Protein AF-A0AAD2FR80-F1 (afdb_monomer)

Solvent-accessible surface area (backbone atoms only — not comparable to full-atom values): 13558 Å² total; per-residue (Å²): 114,71,66,56,56,34,40,52,31,46,50,51,18,46,52,25,52,75,70,69,38,27,68,61,12,36,54,34,24,54,48,25,50,54,54,47,57,64,55,70,76,44,96,70,82,87,61,77,86,68,47,53,36,54,44,56,51,75,72,60,61,89,82,50,80,74,72,80,70,79,93,60,100,67,76,77,52,62,88,83,71,64,62,55,67,79,89,79,54,98,71,77,48,63,77,46,48,54,36,40,45,34,39,39,31,16,49,24,30,39,51,41,25,50,53,61,56,68,68,56,73,88,76,69,63,81,82,64,68,84,82,59,56,68,71,50,52,52,58,50,50,58,46,52,52,50,32,51,52,28,39,53,50,16,43,52,29,28,54,49,27,55,72,62,51,62,59,87,76,21,50,61,52,45,51,51,39,50,50,51,39,23,54,45,32,39,74,76,72,35,51,69,63,15,49,54,43,47,52,51,50,50,54,50,50,52,51,42,56,74,72,63,45,59,76,68,46,64,79,49,59,61,50,67,64,72,50,81,73,70,77,62,97,70,88,129

Secondary structure (DSSP, 8-state):
-HHHHHHHHHHHHHHHHHHT-HHHHHHHHHHHHHHHHHHHTS---------HHHHHHTT--SSS-PPPP---S-------PPPPPPTT-SS--HHHHHHHHHHHHHHHHHHHHHHHHHT--SSSTTTSTTT-HHHHHHHHHHHHHHHHHHHHHHHHHHHHHHHTS-TTT-HHHHHHHHHHHHHHHHHTT-HHHHHHHHHHHHHHHHHHHHTT-HHHHHTTGGGGGGSPP---S---

Sequence (236 aa):
MAVNAVVEQNNQTLAFIQQGDFVNAIESSSHALRCCRLLIGGEAEMLLNECLDHCMLLRSPVNANPPPMPSGDDPVFIYRQGITIPLRTSFVDLTCVTPILIFNAALAHQLLAEQQQALQPQQQRQQQRQQQRQDREQDEEDRDDLIYMLQMKARQLYRLAHSTVDTEVNVLFHFVVVNNTAVIDRRVGNPAVSNASFYYLMARFLILQHQGMNERIRHLEGFWVNLPTSPSAAES

Radius of gyration: 19.9 Å; Cα contacts (8 Å, |Δi|>4): 234; chains: 1; bounding box: 48×58×56 Å

Nearest PDB structures (foldseek):
  5udj-assembly1_A  TM=6.031E-01  e=1.353E+00  Homo sapiens
  5a7d-assembly4_D  TM=4.670E-01  e=7.813E-01  Drosophila melanogaster
  9hmf-assembly1_K  TM=2.312E-01  e=1.781E+00  Campylobacter jejuni
  7vep-assembly1_A  TM=2.062E-01  e=4.657E+00  Mycobacterium tuberculosis H37Rv

Foldseek 3Di:
DLVLVLLVLLVVLQVCLVVLNLVVSLVSLVVSLVSLVVVVVDPDDQDDCPALLVQVCVPDPPPDDPDPDPPDPDLPDQVLHQGHDDSPDPDGGSLNSNLSSLLSNLSSLLSVLVVLVVPPPPPPCPPPPDPPPPVVVVVVVVSVVSSLVSLVSSLVSLVVSLVSDDCVRHVLSNLSSLLSNLVSCVVNPNPVSSQVSLVVSVVVLVVCVVVVVVVSSVSCPSSVSSHPPPPPCPDD

Structure (mmCIF, N/CA/C/O backbone):
data_AF-A0AAD2FR80-F1
#
_entry.id   AF-A0AAD2FR80-F1
#
loop_
_atom_site.group_PDB
_atom_site.id
_atom_site.type_symbol
_atom_site.label_atom_id
_atom_site.label_alt_id
_atom_site.label_comp_id
_atom_site.label_asym_id
_atom_site.label_entity_id
_atom_site.label_seq_id
_atom_site.pdbx_PDB_ins_code
_atom_site.Cartn_x
_atom_site.Cartn_y
_atom_site.Cartn_z
_atom_site.occupancy
_atom_site.B_iso_or_equiv
_atom_site.auth_seq_id
_atom_site.auth_comp_id
_atom_site.auth_asym_id
_atom_site.auth_atom_id
_atom_site.pdbx_PDB_model_num
ATOM 1 N N . MET A 1 1 ? 7.000 -21.567 -14.323 1.00 64.94 1 MET A N 1
ATOM 2 C CA . MET A 1 1 ? 5.801 -22.007 -13.568 1.00 64.94 1 MET A CA 1
ATOM 3 C C . MET A 1 1 ? 5.673 -21.319 -12.215 1.00 64.94 1 MET A C 1
ATOM 5 O O . MET A 1 1 ? 4.613 -20.779 -11.950 1.00 64.94 1 MET A O 1
ATOM 9 N N . ALA A 1 2 ? 6.711 -21.274 -11.375 1.00 83.19 2 ALA A N 1
ATOM 10 C CA . ALA A 1 2 ? 6.549 -20.754 -10.014 1.00 83.19 2 ALA A CA 1
ATOM 11 C C . ALA A 1 2 ? 6.305 -19.229 -9.908 1.00 83.19 2 ALA A C 1
ATOM 13 O O . ALA A 1 2 ? 5.570 -18.800 -9.025 1.00 83.19 2 ALA A O 1
ATOM 14 N N . VAL A 1 3 ? 6.830 -18.416 -10.835 1.00 84.62 3 VAL A N 1
ATOM 15 C CA . VAL A 1 3 ? 6.537 -16.966 -10.882 1.00 84.62 3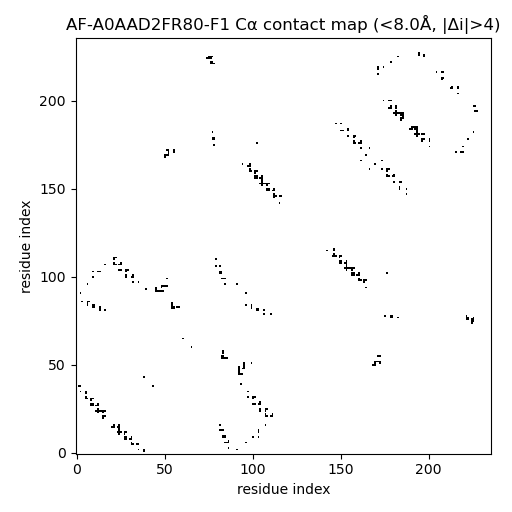 VAL A CA 1
ATOM 16 C C . VAL A 1 3 ? 5.058 -16.697 -11.186 1.00 84.62 3 VAL A C 1
ATOM 18 O O . VAL A 1 3 ? 4.451 -15.848 -10.543 1.00 84.62 3 VAL A O 1
ATOM 21 N N . ASN A 1 4 ? 4.437 -17.475 -12.082 1.00 87.44 4 ASN A N 1
ATOM 22 C CA . ASN A 1 4 ? 3.011 -17.328 -12.401 1.00 87.44 4 ASN A CA 1
ATOM 23 C C . ASN A 1 4 ? 2.131 -17.562 -11.172 1.00 87.44 4 ASN A C 1
ATOM 25 O O . ASN A 1 4 ? 1.201 -16.798 -10.955 1.00 87.44 4 ASN A O 1
ATOM 29 N N . ALA A 1 5 ? 2.472 -18.540 -10.327 1.00 90.31 5 ALA A N 1
ATOM 30 C CA . ALA A 1 5 ? 1.745 -18.781 -9.082 1.00 90.31 5 ALA A CA 1
ATOM 31 C C . ALA A 1 5 ? 1.815 -17.572 -8.127 1.00 90.31 5 ALA A C 1
ATOM 33 O O . ALA A 1 5 ? 0.821 -17.211 -7.504 1.00 90.31 5 ALA A O 1
ATOM 34 N N . VAL A 1 6 ? 2.969 -16.897 -8.045 1.00 91.25 6 VAL A N 1
ATOM 35 C CA . VAL A 1 6 ? 3.122 -15.664 -7.252 1.00 91.25 6 VAL A CA 1
ATOM 36 C C . VAL A 1 6 ? 2.272 -14.525 -7.824 1.00 91.25 6 VAL A C 1
ATOM 38 O O . VAL A 1 6 ? 1.614 -13.807 -7.071 1.00 91.25 6 VA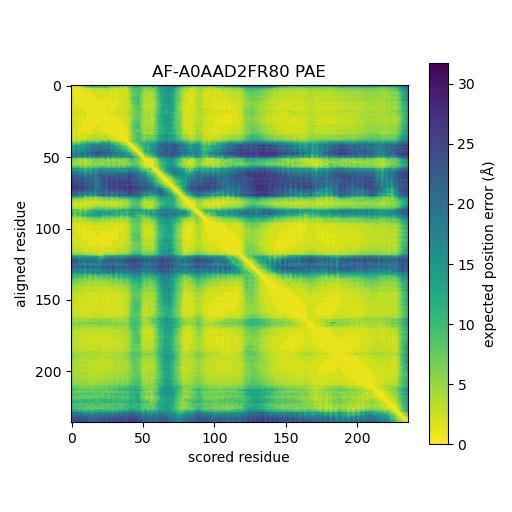L A O 1
ATOM 41 N N . VAL A 1 7 ? 2.248 -14.376 -9.150 1.00 90.94 7 VAL A N 1
ATOM 42 C CA . VAL A 1 7 ? 1.435 -13.365 -9.846 1.00 90.94 7 VAL A CA 1
ATOM 43 C C . VAL A 1 7 ? -0.062 -13.623 -9.665 1.00 90.94 7 VAL A C 1
ATOM 45 O O . VAL A 1 7 ? -0.814 -12.701 -9.349 1.00 90.94 7 VAL A O 1
ATOM 48 N N . GLU A 1 8 ? -0.502 -14.869 -9.815 1.00 92.50 8 GLU A N 1
ATOM 49 C CA . GLU A 1 8 ? -1.885 -15.287 -9.570 1.00 92.50 8 GLU A CA 1
ATOM 50 C C . GLU A 1 8 ? -2.292 -14.994 -8.124 1.00 92.50 8 GLU A C 1
ATOM 52 O O . GLU A 1 8 ? -3.331 -14.375 -7.893 1.00 92.50 8 GLU A O 1
ATOM 57 N N . GLN A 1 9 ? -1.434 -15.321 -7.153 1.00 95.00 9 GLN A N 1
ATOM 58 C CA . GLN A 1 9 ? -1.692 -15.030 -5.744 1.00 95.00 9 GLN A CA 1
ATOM 59 C C . GLN A 1 9 ? -1.743 -13.519 -5.448 1.00 95.00 9 GLN A C 1
ATOM 61 O O . GLN A 1 9 ? -2.557 -13.058 -4.641 1.00 95.00 9 GLN A O 1
ATOM 66 N N . ASN A 1 10 ? -0.910 -12.712 -6.111 1.00 94.56 10 ASN A N 1
ATOM 67 C CA . ASN A 1 10 ? -1.014 -11.256 -6.025 1.00 94.56 10 ASN A CA 1
ATOM 68 C C . ASN A 1 10 ? -2.371 -10.772 -6.545 1.00 94.56 10 ASN A C 1
ATOM 70 O O . ASN A 1 10 ? -3.051 -9.991 -5.889 1.00 94.56 10 ASN A O 1
ATOM 74 N N . ASN A 1 11 ? -2.799 -11.267 -7.701 1.00 92.88 11 ASN A N 1
ATOM 75 C CA . ASN A 1 11 ? -4.068 -10.860 -8.296 1.00 92.88 11 ASN A CA 1
ATOM 76 C C . ASN A 1 11 ? -5.270 -11.324 -7.453 1.00 92.88 11 ASN A C 1
ATOM 78 O O . ASN A 1 11 ? -6.247 -10.584 -7.330 1.00 92.88 11 ASN A O 1
ATOM 82 N N . GLN A 1 12 ? -5.162 -12.470 -6.777 1.00 95.88 12 GLN A N 1
ATOM 83 C CA . GLN A 1 12 ? -6.133 -12.913 -5.775 1.00 95.88 12 GLN A CA 1
ATOM 84 C C . GLN A 1 12 ? -6.193 -11.960 -4.569 1.00 95.88 12 GLN A C 1
ATOM 86 O O . GLN A 1 12 ? -7.277 -11.603 -4.114 1.00 95.88 12 GLN A O 1
ATOM 91 N N . THR A 1 13 ? -5.040 -11.478 -4.091 1.00 96.12 13 THR A N 1
ATOM 92 C CA . THR A 1 13 ? -4.968 -10.445 -3.037 1.00 96.12 13 THR A CA 1
ATOM 93 C C . THR A 1 13 ? -5.751 -9.196 -3.435 1.00 96.12 13 THR A C 1
ATOM 95 O O . THR A 1 13 ? -6.515 -8.657 -2.637 1.00 96.12 13 THR A O 1
ATOM 98 N N . LEU A 1 14 ? -5.594 -8.744 -4.681 1.00 94.44 14 LEU A N 1
ATOM 99 C CA . LEU A 1 14 ? -6.314 -7.576 -5.187 1.00 94.44 14 LEU A CA 1
ATOM 100 C C . LEU A 1 14 ? -7.825 -7.797 -5.236 1.00 94.44 14 LEU A C 1
ATOM 102 O O . LEU A 1 14 ? -8.571 -6.867 -4.935 1.00 94.44 14 LEU A O 1
ATOM 106 N N . ALA A 1 15 ? -8.272 -9.003 -5.590 1.00 93.81 15 ALA A N 1
ATOM 107 C CA . ALA A 1 15 ? -9.690 -9.344 -5.581 1.00 93.81 15 ALA A CA 1
ATOM 108 C C . ALA A 1 15 ? -10.279 -9.231 -4.164 1.00 93.81 15 ALA A C 1
ATOM 110 O O . ALA A 1 15 ? -11.330 -8.617 -3.992 1.00 93.81 15 ALA A O 1
ATOM 111 N N . PHE A 1 16 ? -9.569 -9.723 -3.144 1.00 96.81 16 PHE A N 1
ATOM 112 C CA . PHE A 1 16 ? -9.984 -9.571 -1.746 1.00 96.81 16 PHE A CA 1
ATOM 113 C C . PHE A 1 16 ? -10.017 -8.103 -1.293 1.00 96.81 16 PHE A C 1
ATOM 115 O O . PHE A 1 16 ? -10.997 -7.673 -0.686 1.00 96.81 16 PHE A O 1
ATOM 122 N N . ILE A 1 17 ? -9.010 -7.296 -1.662 1.00 93.94 17 ILE A N 1
ATOM 123 C CA . ILE A 1 17 ? -9.002 -5.845 -1.386 1.00 93.94 17 ILE A CA 1
ATOM 124 C C . ILE A 1 17 ? -10.235 -5.164 -1.995 1.00 93.94 17 ILE A C 1
ATOM 126 O O . ILE A 1 17 ? -10.885 -4.359 -1.334 1.00 93.94 17 ILE A O 1
ATOM 130 N N . GLN A 1 18 ? -10.579 -5.496 -3.241 1.00 91.94 18 GLN A N 1
ATOM 131 C CA . GLN A 1 18 ? -11.738 -4.927 -3.936 1.00 91.94 18 GLN A CA 1
ATOM 132 C C . GLN A 1 18 ? -13.075 -5.319 -3.296 1.00 91.94 18 GLN A C 1
ATOM 134 O O . GLN A 1 18 ? -14.032 -4.553 -3.376 1.00 91.94 18 GLN A O 1
ATOM 139 N N . GLN A 1 19 ? -13.138 -6.487 -2.659 1.00 93.56 19 GLN A N 1
ATOM 140 C CA . GLN A 1 19 ? -14.317 -6.978 -1.941 1.00 93.56 19 GLN A CA 1
ATOM 141 C C . GLN A 1 19 ? -14.423 -6.427 -0.508 1.00 93.56 19 GLN A C 1
ATOM 143 O O . GLN A 1 19 ? -15.432 -6.652 0.152 1.00 93.56 19 GLN A O 1
ATOM 148 N N . GLY A 1 20 ? -13.405 -5.709 -0.018 1.00 93.12 20 GLY A N 1
ATOM 149 C CA . GLY A 1 20 ? -13.336 -5.254 1.375 1.00 93.12 20 GLY A CA 1
ATOM 150 C C . GLY A 1 20 ? -12.972 -6.357 2.376 1.00 93.12 20 GLY A C 1
ATOM 151 O O . GLY A 1 20 ? -13.095 -6.153 3.585 1.00 93.12 20 GLY A O 1
ATOM 152 N N . ASP A 1 21 ? -12.521 -7.516 1.889 1.00 96.12 21 ASP A N 1
ATOM 153 C CA . ASP A 1 21 ? -12.113 -8.665 2.697 1.00 96.12 21 ASP A CA 1
ATOM 154 C C . ASP A 1 21 ? -10.610 -8.597 3.001 1.00 96.12 21 ASP A C 1
ATOM 156 O O . ASP A 1 21 ? -9.765 -9.284 2.418 1.00 96.12 21 ASP A O 1
ATOM 160 N N . PHE A 1 22 ? -10.246 -7.678 3.892 1.00 96.69 22 PHE A N 1
ATOM 161 C CA . PHE A 1 22 ? -8.839 -7.369 4.137 1.00 96.69 22 PHE A CA 1
ATOM 162 C C . PHE A 1 22 ? -8.098 -8.462 4.914 1.00 96.69 22 PHE A C 1
ATOM 164 O O . PHE A 1 22 ? -6.878 -8.561 4.793 1.00 96.69 22 PHE A O 1
ATOM 171 N N . VAL A 1 23 ? -8.805 -9.311 5.665 1.00 97.31 23 VAL A N 1
ATOM 172 C CA . VAL A 1 23 ? -8.195 -10.452 6.366 1.00 97.31 23 VAL A CA 1
ATOM 173 C C . VAL A 1 23 ? -7.680 -11.464 5.344 1.00 97.31 23 VAL A C 1
ATOM 175 O O . VAL A 1 23 ? -6.486 -11.773 5.341 1.00 97.31 23 VAL A O 1
ATOM 178 N N . ASN A 1 24 ? -8.527 -11.878 4.396 1.00 97.75 24 ASN A N 1
ATOM 179 C CA . ASN A 1 24 ? -8.106 -12.787 3.330 1.00 97.75 24 ASN A CA 1
ATOM 180 C C . ASN A 1 24 ? -7.064 -12.149 2.398 1.00 97.75 24 ASN A C 1
ATOM 182 O O . ASN A 1 24 ? -6.156 -12.832 1.918 1.00 97.75 24 ASN A O 1
ATOM 186 N N . ALA A 1 25 ? -7.113 -10.828 2.190 1.00 96.94 25 ALA A N 1
ATOM 187 C CA . ALA A 1 25 ? -6.053 -10.115 1.475 1.00 96.94 25 ALA A CA 1
ATOM 188 C C . ALA A 1 25 ? -4.687 -10.207 2.191 1.00 96.94 25 ALA A C 1
ATOM 190 O O . ALA A 1 25 ? -3.658 -10.432 1.544 1.00 96.94 25 ALA A O 1
ATOM 191 N N . ILE A 1 26 ? -4.644 -10.067 3.521 1.00 97.25 26 ILE A N 1
ATOM 192 C CA . ILE A 1 26 ? -3.406 -10.196 4.309 1.00 97.25 26 ILE A CA 1
ATOM 193 C C . ILE A 1 26 ? -2.856 -11.624 4.231 1.00 97.25 26 ILE A C 1
ATOM 195 O O . ILE A 1 26 ? -1.655 -11.811 4.015 1.00 97.25 26 ILE A O 1
ATOM 199 N N . GLU A 1 27 ? -3.710 -12.638 4.361 1.00 97.31 27 GLU A N 1
ATOM 200 C CA . GLU A 1 27 ? -3.287 -14.040 4.270 1.00 97.31 27 GLU A CA 1
ATOM 201 C C . GLU A 1 27 ? -2.750 -14.381 2.876 1.00 97.31 27 GLU A C 1
ATOM 203 O O . GLU A 1 27 ? -1.654 -14.936 2.738 1.00 97.31 27 GLU A O 1
ATOM 208 N N . SER A 1 28 ? -3.487 -13.972 1.841 1.00 96.88 28 SER A N 1
ATOM 209 C CA . SER A 1 28 ? -3.124 -14.153 0.437 1.00 96.88 28 SER A CA 1
ATOM 210 C C . SER A 1 28 ? -1.782 -13.490 0.101 1.00 96.88 28 SER A C 1
ATOM 212 O O . SER A 1 28 ? -0.891 -14.133 -0.460 1.00 96.88 28 SER A O 1
ATOM 214 N N . SER A 1 29 ? -1.587 -12.229 0.497 1.00 95.00 29 SER A N 1
ATOM 215 C CA . SER A 1 29 ? -0.325 -11.511 0.262 1.00 95.00 29 SER A CA 1
ATOM 216 C C . SER A 1 29 ? 0.845 -12.110 1.044 1.00 95.00 29 SER A C 1
ATOM 218 O O . SER A 1 29 ? 1.945 -12.254 0.508 1.00 95.00 29 SER A O 1
ATOM 220 N N . SER A 1 30 ? 0.609 -12.561 2.278 1.00 93.94 30 SER A N 1
ATOM 221 C CA . SER A 1 30 ? 1.612 -13.272 3.079 1.00 93.94 30 SER A CA 1
ATOM 222 C C . SER A 1 30 ? 2.015 -14.607 2.445 1.00 93.94 30 SER A C 1
ATOM 224 O O . SER A 1 30 ? 3.176 -15.017 2.528 1.00 93.94 30 SER A O 1
ATOM 226 N N . HIS A 1 31 ? 1.080 -15.310 1.799 1.00 93.94 31 HIS A N 1
ATOM 227 C CA . HIS A 1 31 ? 1.391 -16.504 1.016 1.00 93.94 31 HIS A CA 1
ATOM 228 C C . HIS A 1 31 ? 2.256 -16.161 -0.203 1.00 93.94 31 HIS A C 1
ATOM 230 O O . HIS A 1 31 ? 3.324 -16.751 -0.367 1.00 93.94 31 HIS A O 1
ATOM 236 N N . ALA A 1 32 ? 1.868 -15.145 -0.982 1.00 93.06 32 ALA A N 1
ATOM 237 C CA . ALA A 1 32 ? 2.627 -14.693 -2.148 1.00 93.06 32 ALA A CA 1
ATOM 238 C C . ALA A 1 32 ? 4.074 -14.308 -1.791 1.00 93.06 32 ALA A C 1
ATOM 240 O O . ALA A 1 32 ? 5.009 -14.737 -2.466 1.00 93.06 32 ALA A O 1
ATOM 241 N N . LEU A 1 33 ? 4.278 -13.570 -0.693 1.00 91.50 33 LEU A N 1
ATOM 242 C CA . LEU A 1 33 ? 5.609 -13.187 -0.203 1.00 91.50 33 LEU A CA 1
ATOM 243 C C . LEU A 1 33 ? 6.459 -14.399 0.203 1.00 91.50 33 LEU A C 1
ATOM 245 O O . LEU A 1 33 ? 7.650 -14.446 -0.109 1.00 91.50 33 LEU A O 1
ATOM 249 N N . ARG A 1 34 ? 5.863 -15.405 0.861 1.00 90.94 34 ARG A N 1
ATOM 250 C CA . ARG A 1 34 ? 6.565 -16.656 1.197 1.00 90.94 34 ARG A CA 1
ATOM 251 C C . ARG A 1 34 ? 6.996 -17.407 -0.059 1.00 90.94 34 ARG A C 1
ATOM 253 O O . ARG A 1 34 ? 8.146 -17.832 -0.132 1.00 90.94 34 ARG A O 1
ATOM 260 N N . CYS A 1 35 ? 6.113 -17.525 -1.047 1.00 88.69 35 CYS A N 1
ATOM 261 C CA . CYS A 1 35 ? 6.436 -18.137 -2.334 1.00 88.69 35 CYS A CA 1
ATOM 262 C C . CYS A 1 35 ? 7.541 -17.362 -3.062 1.00 88.69 35 CYS A C 1
ATOM 264 O O . CYS A 1 35 ? 8.507 -17.966 -3.515 1.00 88.69 35 CYS A O 1
ATOM 266 N N . CYS A 1 36 ? 7.458 -16.030 -3.100 1.00 87.94 36 CYS A N 1
ATOM 267 C CA . CYS A 1 36 ? 8.473 -15.174 -3.712 1.00 87.94 36 CYS A CA 1
ATOM 268 C C . CYS A 1 36 ? 9.848 -15.345 -3.047 1.00 87.94 36 CYS A C 1
ATOM 270 O O . CYS A 1 36 ? 10.858 -15.479 -3.734 1.00 87.94 36 CYS A O 1
ATOM 272 N N . ARG A 1 37 ? 9.897 -15.434 -1.711 1.00 86.38 37 ARG A N 1
ATOM 273 C CA . ARG A 1 37 ? 11.144 -15.676 -0.968 1.00 86.38 37 ARG A CA 1
ATOM 274 C C . ARG A 1 37 ? 11.813 -16.997 -1.356 1.00 86.38 37 ARG A C 1
ATOM 276 O O . ARG A 1 37 ? 13.036 -17.054 -1.407 1.00 86.38 37 ARG A O 1
ATOM 283 N N . LEU A 1 38 ? 11.033 -18.045 -1.629 1.00 84.88 38 LEU A N 1
ATOM 284 C CA . LEU A 1 38 ? 11.572 -19.332 -2.085 1.00 84.88 38 LEU A CA 1
ATOM 285 C C . LEU A 1 38 ? 12.186 -19.243 -3.491 1.00 84.88 38 LEU A C 1
ATOM 287 O O . LEU A 1 38 ? 13.088 -20.014 -3.797 1.00 84.88 38 LEU A O 1
ATOM 291 N N . LEU A 1 39 ? 11.733 -18.299 -4.322 1.00 82.56 39 LEU A N 1
ATOM 292 C CA . LEU A 1 39 ? 12.247 -18.098 -5.681 1.00 82.56 39 LEU A CA 1
ATOM 293 C C . LEU A 1 39 ? 13.552 -17.308 -5.715 1.00 82.56 39 LEU A C 1
ATOM 295 O O . LEU A 1 39 ? 14.425 -17.626 -6.513 1.00 82.56 39 LEU A O 1
ATOM 299 N N . ILE A 1 40 ? 13.710 -16.329 -4.822 1.00 77.81 40 ILE A N 1
ATOM 300 C CA . ILE A 1 40 ? 14.923 -15.495 -4.727 1.00 77.81 40 ILE A CA 1
ATOM 301 C C . ILE A 1 40 ? 16.139 -16.306 -4.230 1.00 77.81 40 ILE A C 1
ATOM 303 O O . ILE A 1 40 ? 17.279 -15.902 -4.424 1.00 77.81 40 ILE A O 1
ATOM 307 N N . GLY A 1 41 ? 15.917 -17.474 -3.616 1.00 68.12 41 GLY A N 1
ATOM 308 C CA . GLY A 1 41 ? 16.990 -18.393 -3.221 1.00 68.12 41 GLY A CA 1
ATOM 309 C C . GLY A 1 41 ? 17.652 -19.155 -4.380 1.00 68.12 41 GLY A C 1
ATOM 310 O O . GLY A 1 41 ? 18.643 -19.840 -4.142 1.00 68.12 41 GLY A O 1
ATOM 311 N N . GLY A 1 42 ? 17.114 -19.071 -5.602 1.00 59.16 42 GLY A N 1
ATOM 312 C CA . GLY A 1 42 ? 17.766 -19.556 -6.823 1.00 59.16 42 GLY A CA 1
ATOM 313 C C . GLY A 1 42 ? 18.473 -18.411 -7.548 1.00 59.16 42 GLY A C 1
ATOM 314 O O . GLY A 1 42 ? 18.048 -17.267 -7.420 1.00 59.16 42 GLY A O 1
ATOM 315 N N . GLU A 1 43 ? 19.544 -18.699 -8.293 1.00 49.69 43 GLU A N 1
ATOM 316 C CA . GLU A 1 43 ? 20.251 -17.714 -9.126 1.00 49.69 43 GLU A CA 1
ATOM 317 C C . GLU A 1 43 ? 19.279 -17.069 -10.131 1.00 49.69 43 GLU A C 1
ATOM 319 O O . GLU A 1 43 ? 19.012 -17.603 -11.205 1.00 49.69 43 GLU A O 1
ATOM 324 N N . ALA A 1 44 ? 18.682 -15.943 -9.746 1.00 50.78 44 ALA A N 1
ATOM 325 C CA . ALA A 1 44 ? 17.798 -15.172 -10.597 1.00 50.78 44 ALA A CA 1
ATOM 326 C C . ALA A 1 44 ? 18.649 -14.169 -11.380 1.00 50.78 44 ALA A C 1
ATOM 328 O O . ALA A 1 44 ? 19.195 -13.225 -10.806 1.00 50.78 44 ALA A O 1
ATOM 329 N N . GLU A 1 45 ? 18.763 -14.375 -12.692 1.00 46.31 45 GLU A N 1
ATOM 330 C CA . GLU A 1 45 ? 19.261 -13.348 -13.604 1.00 46.31 45 GLU A CA 1
ATOM 331 C C . GLU A 1 45 ? 18.354 -12.115 -13.503 1.00 46.31 45 GLU A C 1
ATOM 333 O O . GLU A 1 45 ? 17.158 -12.168 -13.796 1.00 46.31 45 GLU A O 1
ATOM 338 N N . MET A 1 46 ? 18.935 -10.998 -13.064 1.00 47.72 46 MET A N 1
ATOM 339 C CA . MET A 1 46 ? 18.293 -9.690 -13.092 1.00 47.72 46 MET A CA 1
ATOM 340 C C . MET A 1 46 ? 18.169 -9.234 -14.549 1.00 47.72 46 MET A C 1
ATOM 342 O O . MET A 1 46 ? 19.129 -8.724 -15.129 1.00 47.72 46 MET A O 1
ATOM 346 N N . LEU A 1 47 ? 17.001 -9.424 -15.155 1.00 43.78 47 LEU A N 1
ATOM 347 C CA . LEU A 1 47 ? 16.705 -8.908 -16.488 1.00 43.78 47 LEU A CA 1
ATOM 348 C C . LEU A 1 47 ? 15.945 -7.588 -16.376 1.00 43.78 47 LEU A C 1
ATOM 350 O O . LEU A 1 47 ? 14.910 -7.537 -15.731 1.00 43.78 47 LEU A O 1
ATOM 354 N N . LEU A 1 48 ? 16.530 -6.563 -17.011 1.00 44.47 48 LEU A N 1
ATOM 355 C CA . LEU A 1 48 ? 16.071 -5.184 -17.225 1.00 44.47 48 LEU A CA 1
ATOM 356 C C . LEU A 1 48 ? 14.765 -4.766 -16.524 1.00 44.47 48 LEU A C 1
ATOM 358 O O . LEU A 1 48 ? 13.691 -5.200 -16.923 1.00 44.47 48 LEU A O 1
ATOM 362 N N . ASN A 1 49 ? 14.910 -3.773 -15.634 1.00 49.00 49 ASN A N 1
ATOM 363 C CA . ASN A 1 49 ? 13.889 -2.898 -15.046 1.00 49.00 49 ASN A CA 1
ATOM 364 C C . ASN A 1 49 ? 12.715 -2.576 -16.001 1.00 49.00 49 ASN A C 1
ATOM 366 O O . ASN A 1 49 ? 12.656 -1.487 -16.587 1.00 49.00 49 ASN A O 1
ATOM 370 N N . GLU A 1 50 ? 11.733 -3.466 -16.124 1.00 54.00 50 GLU A N 1
ATOM 371 C CA . GLU A 1 50 ? 10.401 -3.063 -16.558 1.00 54.00 50 GLU A CA 1
ATOM 372 C C . GLU A 1 50 ? 9.840 -2.179 -15.442 1.00 54.00 50 GLU A C 1
ATOM 374 O O . GLU A 1 50 ? 9.482 -2.654 -14.375 1.00 54.00 50 GLU A O 1
ATOM 379 N N . CYS A 1 51 ? 9.854 -0.862 -15.658 1.00 67.06 51 CYS A N 1
ATOM 380 C CA . CYS A 1 51 ? 9.572 0.136 -14.627 1.00 67.06 51 CYS A CA 1
ATOM 381 C C . CYS A 1 51 ? 8.284 -0.201 -13.855 1.00 67.06 51 CYS A C 1
ATOM 383 O O . CYS A 1 51 ? 7.219 -0.324 -14.457 1.00 67.06 51 CYS A O 1
ATOM 385 N N . LEU A 1 52 ? 8.362 -0.313 -12.525 1.00 79.38 52 LEU A N 1
ATOM 386 C CA . LEU A 1 52 ? 7.222 -0.555 -11.629 1.00 79.38 52 LEU A CA 1
ATOM 387 C C . LEU A 1 52 ? 6.064 0.407 -11.876 1.00 79.38 52 LEU A C 1
ATOM 389 O O . LEU A 1 52 ? 4.896 0.026 -11.768 1.00 79.38 52 LEU A O 1
ATOM 393 N N . ASP A 1 53 ? 6.397 1.637 -12.263 1.00 78.31 53 ASP A N 1
ATOM 394 C CA . ASP A 1 53 ? 5.430 2.645 -12.668 1.00 78.31 53 ASP A CA 1
ATOM 395 C C . ASP A 1 53 ? 4.533 2.110 -13.800 1.00 78.31 53 ASP A C 1
ATOM 397 O O . ASP A 1 53 ? 3.328 2.321 -13.767 1.00 78.31 53 ASP A O 1
ATOM 401 N N . HIS A 1 54 ? 5.055 1.326 -14.750 1.00 81.94 54 HIS A N 1
ATOM 402 C CA . HIS A 1 54 ? 4.254 0.689 -15.799 1.00 81.94 54 HIS A CA 1
ATOM 403 C C . HIS A 1 54 ? 3.172 -0.231 -15.221 1.00 81.94 54 HIS A C 1
ATOM 405 O O . HIS A 1 54 ? 2.010 -0.116 -15.607 1.00 81.94 54 HIS A O 1
ATOM 411 N N . CYS A 1 55 ? 3.507 -1.078 -14.241 1.00 78.31 55 CYS A N 1
ATOM 412 C CA . CYS A 1 55 ? 2.526 -1.944 -13.576 1.00 78.31 55 CYS A CA 1
ATOM 413 C C . CYS A 1 55 ? 1.419 -1.139 -12.877 1.00 78.31 55 CYS A C 1
ATOM 415 O O . CYS A 1 55 ? 0.260 -1.557 -12.856 1.00 78.31 55 CYS A O 1
ATOM 417 N N . MET A 1 56 ? 1.751 0.037 -12.339 1.00 79.75 56 MET A N 1
ATOM 418 C CA . MET A 1 56 ? 0.768 0.953 -11.750 1.00 79.75 56 MET A CA 1
ATOM 419 C C . MET A 1 56 ? -0.126 1.600 -12.814 1.00 79.75 56 MET A C 1
ATOM 421 O O . MET A 1 56 ? -1.329 1.761 -12.604 1.00 79.75 56 MET A O 1
ATOM 425 N N . LEU A 1 57 ? 0.444 1.929 -13.973 1.00 79.00 57 LEU A N 1
ATOM 426 C CA . LEU A 1 57 ? -0.247 2.592 -15.079 1.00 79.00 57 LEU A CA 1
ATOM 427 C C . LEU A 1 57 ? -1.209 1.665 -15.841 1.00 79.00 57 LEU A C 1
ATOM 429 O O . LEU A 1 57 ? -2.201 2.151 -16.383 1.00 79.00 57 LEU A O 1
ATOM 433 N N . LEU A 1 58 ? -0.990 0.342 -15.827 1.00 72.25 58 LEU A N 1
ATOM 434 C CA . LEU A 1 58 ? -1.836 -0.652 -16.517 1.00 72.25 58 LEU A CA 1
ATOM 435 C C . LEU A 1 58 ? -3.317 -0.637 -16.095 1.00 72.25 58 LEU A C 1
ATOM 437 O O . LEU A 1 58 ? -4.164 -1.162 -16.818 1.00 72.25 58 LEU A O 1
ATOM 441 N N . ARG A 1 59 ? -3.648 -0.055 -14.935 1.00 61.47 59 ARG A N 1
ATOM 442 C CA . ARG A 1 59 ? -5.027 0.068 -14.438 1.00 61.47 59 ARG A CA 1
ATOM 443 C C . ARG A 1 59 ? -5.676 1.421 -14.671 1.00 61.47 59 ARG A C 1
ATOM 445 O O . ARG A 1 59 ? -6.852 1.548 -14.345 1.00 61.47 59 ARG A O 1
ATOM 452 N N . SER A 1 60 ? -4.979 2.408 -15.228 1.00 49.19 60 SER A N 1
ATOM 453 C CA . SER A 1 60 ? -5.628 3.674 -15.553 1.00 49.19 60 SER A CA 1
ATOM 454 C C . SER A 1 60 ? -6.427 3.515 -16.845 1.00 49.19 60 SER A C 1
ATOM 456 O O . SER A 1 60 ? -5.833 3.348 -17.914 1.00 49.19 60 SER A O 1
ATOM 458 N N . PRO A 1 61 ? -7.769 3.554 -16.801 1.00 49.16 61 PRO A N 1
ATOM 459 C CA . PRO A 1 61 ? -8.543 3.597 -18.018 1.00 49.16 61 PRO A CA 1
ATOM 460 C C . PRO A 1 61 ? -8.437 5.022 -18.557 1.00 49.16 61 PRO A C 1
ATOM 462 O O . PRO A 1 61 ? -9.308 5.848 -18.320 1.00 49.16 61 PRO A O 1
ATOM 465 N N . VAL A 1 62 ? -7.368 5.329 -19.292 1.00 49.41 62 VAL A N 1
ATOM 466 C CA . VAL A 1 62 ? -7.188 6.657 -19.908 1.00 49.41 62 VAL A CA 1
ATOM 467 C C . VAL A 1 62 ? -8.331 6.976 -20.896 1.00 49.41 62 VAL A C 1
ATOM 469 O O . VAL A 1 62 ? -8.539 8.136 -21.226 1.00 49.41 62 VAL A O 1
ATOM 472 N N . ASN A 1 63 ? -9.130 5.973 -21.303 1.00 41.41 63 ASN A N 1
ATOM 473 C CA . ASN A 1 63 ? -10.233 6.108 -22.263 1.00 41.41 63 ASN A CA 1
ATOM 474 C C . ASN A 1 63 ? -11.574 5.454 -21.863 1.00 41.41 63 ASN A C 1
ATOM 476 O O . ASN A 1 63 ? -12.501 5.474 -22.672 1.00 41.41 63 ASN A O 1
ATOM 480 N N . ALA A 1 64 ? -11.725 4.865 -20.670 1.00 43.75 64 ALA A N 1
ATOM 481 C CA . ALA A 1 64 ? -13.058 4.447 -20.221 1.00 43.75 64 ALA A CA 1
ATOM 482 C C . ALA A 1 64 ? -13.626 5.586 -19.383 1.00 43.75 64 ALA A C 1
ATOM 484 O O . ALA A 1 64 ? -12.954 6.022 -18.452 1.00 43.75 64 ALA A O 1
ATOM 485 N N . ASN A 1 65 ? -14.823 6.071 -19.736 1.00 45.44 65 ASN A N 1
ATOM 486 C CA . ASN A 1 65 ? -15.569 7.047 -18.941 1.00 45.44 65 ASN A CA 1
ATOM 487 C C . ASN A 1 65 ? -15.336 6.762 -17.453 1.00 45.44 65 ASN A C 1
ATOM 489 O O . ASN A 1 65 ? -15.605 5.626 -17.040 1.00 45.44 65 ASN A O 1
ATOM 493 N N . PRO A 1 66 ? -14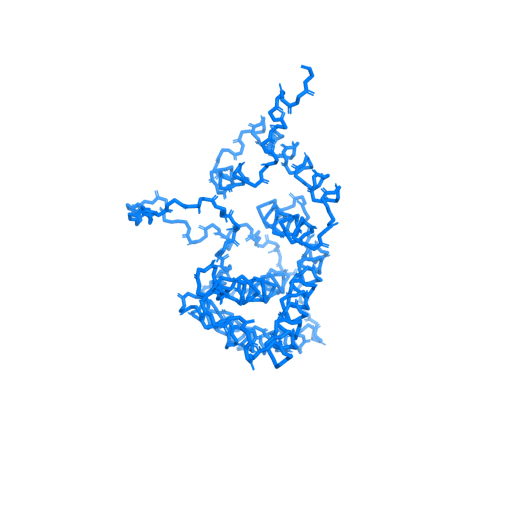.782 7.717 -16.683 1.00 47.81 66 PRO A N 1
ATOM 494 C CA . PRO A 1 66 ? -14.486 7.472 -15.285 1.00 47.81 66 PRO A CA 1
ATOM 495 C C . PRO A 1 66 ? -15.768 6.941 -14.638 1.00 47.81 66 PRO A C 1
ATOM 497 O O . PRO A 1 66 ? -16.834 7.529 -14.866 1.00 47.81 66 PRO A O 1
ATOM 500 N N . PRO A 1 67 ? -15.716 5.806 -13.910 1.00 44.31 67 PRO A N 1
ATOM 501 C CA . PRO A 1 67 ? -16.880 5.349 -13.169 1.00 44.31 67 PRO A CA 1
ATOM 502 C C . PRO A 1 67 ? -17.379 6.536 -12.340 1.00 44.31 67 PRO A C 1
ATOM 504 O O . PRO A 1 67 ? -16.536 7.276 -11.820 1.00 44.31 67 PRO A O 1
ATOM 507 N N . PRO A 1 68 ? -18.703 6.776 -12.282 1.00 41.38 68 PRO A N 1
ATOM 508 C CA . PRO A 1 68 ? -19.252 7.932 -11.591 1.00 41.38 68 PRO A CA 1
ATOM 509 C C . PRO A 1 68 ? -18.609 7.998 -10.214 1.00 41.38 68 PRO A C 1
ATOM 511 O O . PRO A 1 68 ? -18.707 7.048 -9.434 1.00 41.38 68 PRO A O 1
ATOM 514 N N . MET A 1 69 ? -17.863 9.083 -9.986 1.00 4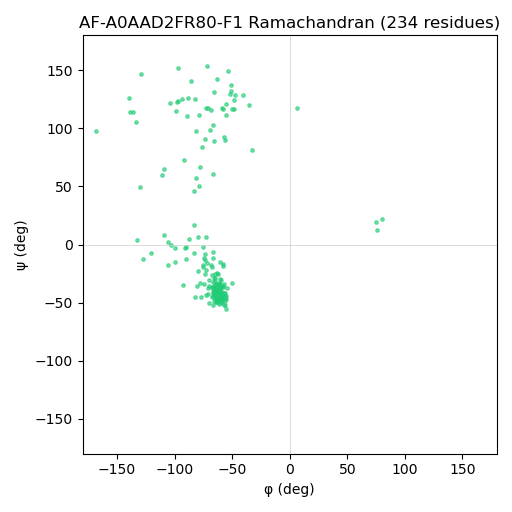6.28 69 MET A N 1
ATOM 515 C CA . MET A 1 69 ? -17.198 9.341 -8.718 1.00 46.28 69 MET A CA 1
ATOM 516 C C . MET A 1 69 ? -18.228 9.101 -7.613 1.00 46.28 69 MET A C 1
ATOM 518 O O . MET A 1 69 ? -19.340 9.633 -7.730 1.00 46.28 69 MET A O 1
ATOM 522 N N . PRO A 1 70 ? -17.920 8.284 -6.587 1.00 41.34 70 PRO A N 1
ATOM 523 C CA . PRO A 1 70 ? -18.817 8.144 -5.457 1.00 41.34 70 PRO A CA 1
ATOM 524 C C . PRO A 1 70 ? -19.053 9.548 -4.906 1.00 41.34 70 PRO A C 1
ATOM 526 O O . PRO A 1 70 ? -18.138 10.210 -4.425 1.00 41.34 70 PRO A O 1
ATOM 529 N N . SER A 1 71 ? -20.281 10.028 -5.070 1.00 39.66 71 SER A N 1
ATOM 530 C CA . SER A 1 71 ? -20.763 11.321 -4.595 1.00 39.66 71 SER A CA 1
ATOM 531 C C . SER A 1 71 ? -21.040 11.183 -3.100 1.00 39.66 71 SER A C 1
ATOM 533 O O . SER A 1 71 ? -22.180 11.161 -2.650 1.00 39.66 71 SER A O 1
ATOM 535 N N . GLY A 1 72 ? -19.965 10.977 -2.346 1.00 41.00 72 GLY A N 1
ATOM 536 C CA . GLY A 1 72 ? -19.945 10.929 -0.896 1.00 41.00 72 GLY A CA 1
ATOM 537 C C . GLY A 1 72 ? -18.745 11.734 -0.432 1.00 41.00 72 GLY A C 1
ATOM 538 O O . GLY A 1 72 ? -17.609 11.376 -0.739 1.00 41.00 72 GLY A O 1
ATOM 539 N N . ASP A 1 73 ? -19.027 12.842 0.241 1.00 42.56 73 ASP A N 1
ATOM 540 C CA . ASP A 1 73 ? -18.065 13.765 0.831 1.00 42.56 73 ASP A CA 1
ATOM 541 C C . ASP A 1 73 ? -17.122 13.043 1.807 1.00 42.56 73 ASP A C 1
ATOM 543 O O . ASP A 1 73 ? -17.428 12.923 2.987 1.00 42.56 73 ASP A O 1
ATOM 547 N N . ASP A 1 74 ? -15.987 12.540 1.316 1.00 42.78 74 ASP A N 1
ATOM 548 C CA . ASP A 1 74 ? -14.700 12.657 2.010 1.00 42.78 74 ASP A CA 1
ATOM 549 C C . ASP A 1 74 ? -13.548 12.242 1.074 1.00 42.78 74 ASP A C 1
ATOM 551 O O . ASP A 1 74 ? -13.257 11.050 0.913 1.00 42.78 74 ASP A O 1
ATOM 555 N N . PRO A 1 75 ? -12.856 13.187 0.413 1.00 45.53 75 PRO A N 1
ATOM 556 C CA . PRO A 1 75 ? -11.775 12.862 -0.498 1.00 45.53 75 PRO A CA 1
ATOM 557 C C . PRO A 1 75 ? -10.460 12.653 0.264 1.00 45.53 75 PRO A C 1
ATOM 559 O O . PRO A 1 75 ? -9.424 13.160 -0.149 1.00 45.53 75 PRO A O 1
ATOM 562 N N . VAL A 1 76 ? -10.451 11.893 1.364 1.00 51.25 76 VAL A N 1
ATOM 563 C CA . VAL A 1 76 ? -9.202 11.497 2.047 1.00 51.25 76 VAL A CA 1
ATOM 564 C C . VAL A 1 76 ? -8.607 10.291 1.314 1.00 51.25 76 VAL A C 1
ATOM 566 O O . VAL A 1 76 ? -8.464 9.190 1.853 1.00 51.25 76 VAL A O 1
ATOM 569 N N . PHE A 1 77 ? -8.339 10.452 0.019 1.00 52.69 77 PHE A N 1
ATOM 570 C CA . PHE A 1 77 ? -7.831 9.362 -0.799 1.00 52.69 77 PHE A CA 1
ATOM 571 C C . PHE A 1 77 ? -6.324 9.205 -0.599 1.00 52.69 77 PHE A C 1
ATOM 573 O O . PHE A 1 77 ? -5.470 9.848 -1.205 1.00 52.69 77 PHE A O 1
ATOM 580 N N . ILE A 1 78 ? -6.024 8.258 0.276 1.00 56.03 78 ILE A N 1
ATOM 581 C CA . ILE A 1 78 ? -4.874 7.362 0.194 1.00 56.03 78 ILE A CA 1
ATOM 582 C C . ILE A 1 78 ? -4.879 6.683 -1.178 1.00 56.03 78 ILE A C 1
ATOM 584 O O . ILE A 1 78 ? -5.944 6.400 -1.734 1.00 56.03 78 ILE A O 1
ATOM 588 N N . TYR A 1 79 ? -3.706 6.344 -1.713 1.00 70.81 79 TYR A N 1
ATOM 589 C CA . TYR A 1 79 ? -3.634 5.448 -2.863 1.00 70.81 79 TYR A CA 1
ATOM 590 C C . TYR A 1 79 ? -4.128 4.053 -2.434 1.00 70.81 79 TYR A C 1
ATOM 592 O O . TYR A 1 79 ? -3.361 3.234 -1.929 1.00 70.81 79 TYR A O 1
ATOM 600 N N . ARG A 1 80 ? -5.445 3.824 -2.552 1.00 78.81 80 ARG A N 1
ATOM 601 C CA . ARG A 1 80 ? -6.164 2.624 -2.078 1.00 78.81 80 ARG A CA 1
ATOM 602 C C . ARG A 1 80 ? -6.198 1.487 -3.099 1.00 78.81 80 ARG A C 1
ATOM 604 O O . ARG A 1 80 ? -6.874 0.482 -2.898 1.00 78.81 80 ARG A O 1
ATOM 611 N N . GLN A 1 81 ? -5.512 1.658 -4.221 1.00 84.75 81 GLN A N 1
ATOM 612 C CA . GLN A 1 81 ? -5.504 0.682 -5.296 1.00 84.75 81 GLN A CA 1
ATOM 613 C C . GLN A 1 81 ? -4.252 -0.174 -5.182 1.00 84.75 81 GLN A C 1
ATOM 615 O O . GLN A 1 81 ? -3.136 0.338 -5.206 1.00 84.75 81 GLN A O 1
ATOM 620 N N . GLY A 1 82 ? -4.438 -1.486 -5.066 1.00 87.75 82 GLY A N 1
ATOM 621 C CA . GLY A 1 82 ? -3.312 -2.401 -5.164 1.00 87.75 82 GLY A CA 1
ATOM 622 C C . GLY A 1 82 ? -2.790 -2.496 -6.602 1.00 87.75 82 GLY A C 1
ATOM 623 O O . GLY A 1 82 ? -3.523 -2.276 -7.572 1.00 87.75 82 GLY A O 1
ATOM 624 N N . ILE A 1 83 ? -1.508 -2.822 -6.733 1.00 89.75 83 ILE A N 1
ATOM 625 C CA . ILE A 1 83 ? -0.793 -2.868 -8.010 1.00 89.75 83 ILE A CA 1
ATOM 626 C C . ILE A 1 83 ? -0.943 -4.261 -8.621 1.00 89.75 83 ILE A C 1
ATOM 628 O O . ILE A 1 83 ? -0.671 -5.277 -7.974 1.00 89.75 83 ILE A O 1
ATOM 632 N N . THR A 1 84 ? -1.407 -4.308 -9.870 1.00 88.56 84 THR A N 1
ATOM 633 C CA . THR A 1 84 ? -1.589 -5.556 -10.626 1.00 88.56 84 THR A CA 1
ATOM 634 C C . THR A 1 84 ? -0.291 -5.944 -11.307 1.00 88.56 84 THR A C 1
ATOM 636 O O . THR A 1 84 ? 0.395 -5.085 -11.852 1.00 88.56 84 THR A O 1
ATOM 639 N N . ILE A 1 85 ? 0.013 -7.241 -11.314 1.00 87.12 85 ILE A N 1
ATOM 640 C CA . ILE A 1 85 ? 1.134 -7.779 -12.082 1.00 87.12 85 ILE A CA 1
ATOM 641 C C . ILE A 1 85 ? 0.546 -8.459 -13.327 1.00 87.12 85 ILE A C 1
ATOM 643 O O . ILE A 1 85 ? -0.319 -9.336 -13.187 1.00 87.12 85 ILE A O 1
ATOM 647 N N . PRO A 1 86 ? 0.936 -8.046 -14.545 1.00 83.25 86 PRO A N 1
ATOM 648 C CA . PRO A 1 86 ? 0.407 -8.629 -15.770 1.00 83.25 86 PRO A CA 1
ATOM 649 C C . PRO A 1 86 ? 0.826 -10.100 -15.909 1.00 83.25 86 PRO A C 1
ATOM 651 O O . PRO A 1 86 ? 1.995 -10.444 -15.807 1.00 83.25 86 PRO A O 1
ATOM 654 N N . LEU A 1 87 ? -0.141 -10.976 -16.206 1.00 78.38 87 LEU A N 1
ATOM 655 C CA . LEU A 1 87 ? 0.081 -12.419 -16.416 1.00 78.38 87 LEU A CA 1
ATOM 656 C C . LEU A 1 87 ? 0.758 -12.756 -17.759 1.00 78.38 87 LEU A C 1
ATOM 658 O O . LEU A 1 87 ? 1.122 -13.905 -17.987 1.00 78.38 87 LEU A O 1
ATOM 662 N N . ARG A 1 88 ? 0.832 -11.795 -18.692 1.00 65.56 88 ARG A N 1
ATOM 663 C CA . ARG A 1 88 ? 1.121 -12.047 -20.118 1.00 65.56 88 ARG A CA 1
ATOM 664 C C . ARG A 1 88 ? 2.523 -11.650 -20.577 1.00 65.56 88 ARG A C 1
ATOM 666 O O . ARG A 1 88 ? 2.803 -11.789 -21.765 1.00 65.56 88 ARG A O 1
ATOM 673 N N . THR A 1 89 ? 3.388 -11.157 -19.698 1.00 62.00 89 THR A N 1
ATOM 674 C CA . THR A 1 89 ? 4.772 -10.880 -20.085 1.00 62.00 89 THR A CA 1
ATOM 675 C C . THR A 1 89 ? 5.568 -12.178 -20.008 1.00 62.00 89 THR A C 1
ATOM 677 O O . THR A 1 89 ? 5.558 -12.887 -19.004 1.00 62.00 89 THR A O 1
ATOM 680 N N . SER A 1 90 ? 6.222 -12.538 -21.114 1.00 61.38 90 SER A N 1
ATOM 681 C CA . SER A 1 90 ? 7.020 -13.766 -21.252 1.00 61.38 90 SER A CA 1
ATOM 682 C C . SER A 1 90 ? 8.149 -13.857 -20.216 1.00 61.38 90 SER A C 1
ATOM 684 O O . SER A 1 90 ? 8.679 -14.939 -19.977 1.00 61.38 90 SER A O 1
ATOM 686 N N . PHE A 1 91 ? 8.484 -12.723 -19.595 1.00 60.91 91 PHE A N 1
ATOM 687 C CA . PHE A 1 91 ? 9.445 -12.569 -18.518 1.00 60.91 91 PHE A CA 1
ATOM 688 C C . PHE A 1 91 ? 8.848 -11.589 -17.505 1.00 60.91 91 PHE A C 1
ATOM 690 O O . PHE A 1 91 ? 8.616 -10.429 -17.827 1.00 60.91 91 PHE A O 1
ATOM 697 N N . VAL A 1 92 ? 8.543 -12.067 -16.300 1.00 67.06 92 VAL A N 1
ATOM 698 C CA . VAL A 1 92 ? 8.155 -11.204 -15.182 1.00 67.06 92 VAL A CA 1
ATOM 699 C C . VAL A 1 92 ? 9.399 -11.007 -14.325 1.00 67.06 92 VAL A C 1
ATOM 701 O O . VAL A 1 92 ? 9.909 -11.970 -13.749 1.00 67.06 92 VAL A O 1
ATOM 704 N N . ASP A 1 93 ? 9.879 -9.769 -14.252 1.00 76.25 93 ASP A N 1
ATOM 705 C CA . ASP A 1 93 ? 11.047 -9.410 -13.457 1.00 76.25 93 ASP A CA 1
ATOM 706 C C . ASP A 1 93 ? 10.728 -9.470 -11.951 1.00 76.25 93 ASP A C 1
ATOM 708 O O . ASP A 1 93 ? 9.880 -8.738 -11.428 1.00 76.25 93 ASP A O 1
ATOM 712 N N . LEU A 1 94 ? 11.422 -10.355 -11.228 1.00 75.81 94 LEU A N 1
ATOM 713 C CA . LEU A 1 94 ? 11.273 -10.520 -9.780 1.00 75.81 94 LEU A CA 1
ATOM 714 C C . LEU A 1 94 ? 11.670 -9.266 -8.989 1.00 75.81 94 LEU A C 1
ATOM 716 O O . LEU A 1 94 ? 11.157 -9.074 -7.877 1.00 75.81 94 LEU A O 1
ATOM 720 N N . THR A 1 95 ? 12.526 -8.405 -9.553 1.00 78.69 95 THR A N 1
ATOM 721 C CA . THR A 1 95 ? 12.869 -7.111 -8.946 1.00 78.69 95 THR A CA 1
ATOM 722 C C . THR A 1 95 ? 11.65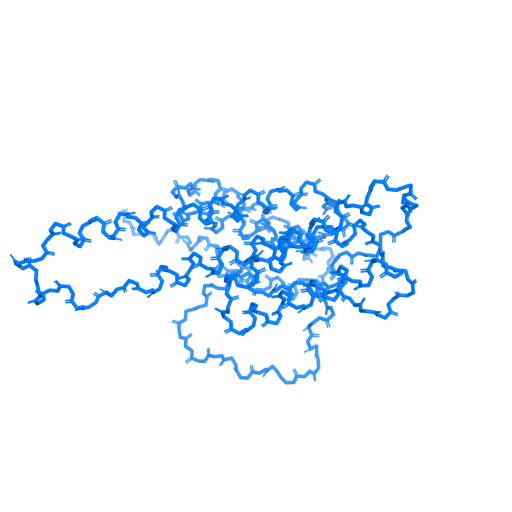6 -6.182 -8.887 1.00 78.69 95 THR A C 1
ATOM 724 O O . THR A 1 95 ? 11.552 -5.368 -7.973 1.00 78.69 95 THR A O 1
ATOM 727 N N . CYS A 1 96 ? 10.682 -6.376 -9.783 1.00 82.62 96 CYS A N 1
ATOM 728 C CA . CYS A 1 96 ? 9.428 -5.634 -9.805 1.00 82.62 96 CYS A CA 1
ATOM 729 C C . CYS A 1 96 ? 8.310 -6.344 -9.024 1.00 82.62 96 CYS A C 1
ATOM 731 O O . CYS A 1 96 ? 7.501 -5.710 -8.348 1.00 82.62 96 CYS A O 1
ATOM 733 N N . VAL A 1 97 ? 8.273 -7.678 -9.043 1.00 88.19 97 VAL A N 1
ATOM 734 C CA . VAL A 1 97 ? 7.257 -8.449 -8.301 1.00 88.19 97 VAL A CA 1
ATOM 735 C C . VAL A 1 97 ? 7.365 -8.208 -6.800 1.00 88.19 97 VAL A C 1
ATOM 737 O O . VAL A 1 97 ? 6.367 -7.916 -6.145 1.00 88.19 97 VAL A O 1
ATOM 740 N N . THR A 1 98 ? 8.572 -8.313 -6.247 1.00 90.62 98 THR A N 1
ATOM 741 C CA . THR A 1 98 ? 8.805 -8.229 -4.799 1.00 90.62 98 THR A CA 1
ATOM 742 C C . THR A 1 98 ? 8.254 -6.938 -4.169 1.00 90.62 98 THR A C 1
ATOM 744 O O . THR A 1 98 ? 7.426 -7.041 -3.258 1.00 90.62 98 THR A O 1
ATOM 747 N N . PRO A 1 99 ? 8.621 -5.729 -4.636 1.00 92.31 99 PRO A N 1
ATOM 748 C CA . PRO A 1 99 ? 8.080 -4.481 -4.094 1.00 92.31 99 PRO A CA 1
ATOM 749 C C . PRO A 1 99 ? 6.563 -4.354 -4.269 1.00 92.31 99 PRO A C 1
ATOM 751 O O . PRO A 1 99 ? 5.903 -3.837 -3.367 1.00 92.31 99 PRO A O 1
ATOM 754 N N . ILE A 1 100 ? 5.983 -4.873 -5.360 1.00 92.81 100 ILE A N 1
ATOM 755 C CA . ILE A 1 100 ? 4.524 -4.892 -5.561 1.00 92.81 100 ILE A CA 1
ATOM 756 C C . ILE A 1 100 ? 3.828 -5.751 -4.501 1.00 92.81 100 ILE A C 1
ATOM 758 O O . ILE A 1 100 ? 2.837 -5.318 -3.910 1.00 92.81 100 ILE A O 1
ATOM 762 N N . LEU A 1 101 ? 4.351 -6.948 -4.223 1.00 94.06 101 LEU A N 1
ATOM 763 C CA . LEU A 1 101 ? 3.795 -7.826 -3.192 1.00 94.06 101 LEU A CA 1
ATOM 764 C C . LEU A 1 101 ? 3.850 -7.171 -1.810 1.00 94.06 101 LEU A C 1
ATOM 766 O O . LEU A 1 101 ? 2.866 -7.204 -1.070 1.00 94.06 101 LEU A O 1
ATOM 770 N N . ILE A 1 102 ? 4.992 -6.561 -1.468 1.00 95.69 102 ILE A N 1
ATOM 771 C CA . ILE A 1 102 ? 5.182 -5.874 -0.184 1.00 95.69 102 ILE A CA 1
ATOM 772 C C . ILE A 1 102 ? 4.215 -4.689 -0.080 1.00 95.69 102 ILE A C 1
ATOM 774 O O . ILE A 1 102 ? 3.567 -4.515 0.953 1.00 95.69 102 ILE A O 1
ATOM 778 N N . PHE A 1 103 ? 4.073 -3.910 -1.154 1.00 95.94 103 PHE A N 1
ATOM 779 C CA . PHE A 1 103 ? 3.133 -2.797 -1.224 1.00 95.94 103 PHE A CA 1
ATOM 780 C C . PHE A 1 103 ? 1.683 -3.253 -1.010 1.00 95.94 103 PHE A C 1
ATOM 782 O O . PHE A 1 103 ? 0.988 -2.708 -0.154 1.00 95.94 103 PHE A O 1
ATOM 789 N N . ASN A 1 104 ? 1.226 -4.282 -1.728 1.00 95.56 104 ASN A N 1
ATOM 790 C CA . ASN A 1 104 ? -0.146 -4.782 -1.606 1.00 95.56 104 ASN A CA 1
ATOM 791 C C . ASN A 1 104 ? -0.427 -5.375 -0.214 1.00 95.56 104 ASN A C 1
ATOM 793 O O . ASN A 1 104 ? -1.527 -5.204 0.315 1.00 95.56 104 ASN A O 1
ATOM 797 N N . ALA A 1 105 ? 0.570 -6.008 0.413 1.00 97.12 105 ALA A N 1
ATOM 798 C CA . ALA A 1 105 ? 0.478 -6.458 1.800 1.00 97.12 105 ALA A CA 1
ATOM 799 C C . ALA A 1 105 ? 0.347 -5.279 2.781 1.00 97.12 105 ALA A C 1
ATOM 801 O O . ALA A 1 105 ? -0.488 -5.321 3.689 1.00 97.12 105 ALA A O 1
ATOM 802 N N . ALA A 1 106 ? 1.144 -4.219 2.598 1.00 97.00 106 ALA A N 1
ATOM 803 C CA . ALA A 1 106 ? 1.068 -2.999 3.404 1.00 97.00 106 ALA A CA 1
ATOM 804 C C . ALA A 1 106 ? -0.314 -2.345 3.289 1.00 97.00 106 ALA A C 1
ATOM 806 O O . ALA A 1 106 ? -0.931 -1.992 4.297 1.00 97.00 106 ALA A O 1
ATOM 807 N N . LEU A 1 107 ? -0.821 -2.256 2.059 1.00 95.56 107 LEU A N 1
ATOM 808 C CA . LEU A 1 107 ? -2.126 -1.694 1.755 1.00 95.56 107 LEU A CA 1
ATOM 809 C C . LEU A 1 107 ? -3.257 -2.476 2.435 1.00 95.56 107 LEU A C 1
ATOM 811 O O . LEU A 1 107 ? -4.128 -1.861 3.044 1.00 95.56 107 LEU A O 1
ATOM 815 N N . ALA A 1 108 ? -3.232 -3.811 2.399 1.00 96.69 108 ALA A N 1
ATOM 816 C CA . ALA A 1 108 ? -4.251 -4.634 3.055 1.00 96.69 108 ALA A CA 1
ATOM 817 C C . ALA A 1 108 ? -4.313 -4.393 4.578 1.00 96.69 108 ALA A C 1
ATOM 819 O O . ALA A 1 108 ? -5.398 -4.224 5.131 1.00 96.69 108 ALA A O 1
ATOM 820 N N . HIS A 1 109 ? -3.157 -4.289 5.247 1.00 97.38 109 HIS A N 1
ATOM 821 C CA . HIS A 1 109 ? -3.095 -3.949 6.676 1.00 97.38 109 HIS A CA 1
ATOM 822 C C . HIS A 1 109 ? -3.653 -2.553 6.961 1.00 97.38 109 HIS A C 1
ATOM 824 O O . HIS A 1 109 ? -4.409 -2.368 7.916 1.00 97.38 109 HIS A O 1
ATOM 830 N N . GLN A 1 110 ? -3.294 -1.575 6.129 1.00 95.31 110 GLN A N 1
ATOM 831 C CA . GLN A 1 110 ? -3.772 -0.207 6.278 1.00 95.31 110 GLN A CA 1
ATOM 832 C C . GLN A 1 110 ? -5.299 -0.126 6.133 1.00 95.31 110 GLN A C 1
ATOM 834 O O . GLN A 1 110 ? -5.961 0.505 6.955 1.00 95.31 110 GLN A O 1
ATOM 839 N N . LEU A 1 111 ? -5.857 -0.777 5.111 1.00 94.00 111 LEU A N 1
ATOM 840 C CA . LEU A 1 111 ? -7.296 -0.775 4.853 1.00 94.00 111 LEU A CA 1
ATOM 841 C C . LEU A 1 111 ? -8.081 -1.506 5.949 1.00 94.00 111 LEU A C 1
ATOM 843 O O . LEU A 1 111 ? -9.147 -1.034 6.343 1.00 94.00 111 LEU A O 1
ATOM 847 N N . LEU A 1 112 ? -7.538 -2.596 6.505 1.00 95.56 112 LEU A N 1
ATOM 848 C CA . LEU A 1 112 ? -8.144 -3.258 7.662 1.00 95.56 112 LEU A CA 1
ATOM 849 C C . LEU A 1 112 ? -8.178 -2.331 8.883 1.00 95.56 112 LEU A C 1
ATOM 851 O O . LEU A 1 112 ? -9.213 -2.232 9.537 1.00 95.56 112 LEU A O 1
ATOM 855 N N . ALA A 1 113 ? -7.087 -1.611 9.167 1.00 94.94 113 ALA A N 1
ATOM 856 C CA . ALA A 1 113 ? -7.053 -0.645 10.267 1.00 94.94 113 ALA A CA 1
ATOM 857 C C . ALA A 1 113 ? -8.123 0.447 10.101 1.00 94.94 113 ALA A C 1
ATOM 859 O O . ALA A 1 113 ? -8.799 0.815 11.059 1.00 94.94 113 ALA A O 1
ATOM 860 N N . GLU A 1 114 ? -8.307 0.936 8.874 1.00 91.81 114 GLU A N 1
ATOM 861 C CA . GLU A 1 114 ? -9.329 1.933 8.545 1.00 91.81 114 GLU A CA 1
ATOM 862 C C . GLU A 1 114 ? -10.749 1.393 8.713 1.00 91.81 114 GLU A C 1
ATOM 864 O O . GLU A 1 114 ? -11.603 2.084 9.265 1.00 91.81 114 GLU A O 1
ATOM 869 N N . GLN A 1 115 ? -11.003 0.156 8.283 1.00 92.81 115 GLN A N 1
ATOM 870 C CA . GLN A 1 115 ? -12.296 -0.498 8.472 1.00 92.81 115 GLN A CA 1
ATOM 871 C C . GLN A 1 115 ? -12.627 -0.644 9.961 1.00 92.81 115 GLN A C 1
ATOM 873 O O . GLN A 1 115 ? -13.733 -0.302 10.376 1.00 92.81 115 GLN A O 1
ATOM 878 N N . GLN A 1 116 ? -11.663 -1.085 10.775 1.00 92.94 116 GLN A N 1
ATOM 879 C CA . GLN A 1 116 ? -11.840 -1.187 12.226 1.00 92.94 116 GLN A CA 1
ATOM 880 C C . GLN A 1 116 ? -12.111 0.182 12.857 1.00 92.94 116 GLN A C 1
ATOM 882 O O . GLN A 1 116 ? -12.990 0.306 13.707 1.00 92.94 116 GLN A O 1
ATOM 887 N N . GLN A 1 117 ? -11.425 1.232 12.396 1.00 90.62 117 GLN A N 1
ATOM 888 C CA . GLN A 1 117 ? -11.667 2.599 12.851 1.00 90.62 117 GLN A CA 1
ATOM 889 C C . GLN A 1 117 ? -13.079 3.082 12.488 1.00 90.62 117 GLN A C 1
ATOM 891 O O . GLN A 1 117 ? -13.774 3.605 13.355 1.00 90.62 117 GLN A O 1
ATOM 896 N N . ALA A 1 118 ? -13.543 2.851 11.258 1.00 89.50 118 ALA A N 1
ATOM 897 C CA . ALA A 1 118 ? -14.871 3.264 10.794 1.00 89.50 118 ALA A CA 1
ATOM 898 C C . ALA A 1 118 ? -16.027 2.601 11.568 1.00 89.50 118 ALA A C 1
ATOM 900 O O . ALA A 1 118 ? -17.103 3.180 11.689 1.00 89.50 118 ALA A O 1
ATOM 901 N N . LEU A 1 119 ? -15.803 1.423 12.158 1.00 87.12 119 LEU A N 1
ATOM 902 C CA . LEU A 1 119 ? -16.775 0.745 13.019 1.00 87.12 119 LEU A CA 1
ATOM 903 C C . LEU A 1 119 ? -16.944 1.412 14.401 1.00 87.12 119 LEU A C 1
ATOM 905 O O . LEU A 1 119 ? -17.602 0.847 15.269 1.00 87.12 119 LEU A O 1
ATOM 909 N N . GLN A 1 120 ? -16.335 2.572 14.685 1.00 77.75 120 GLN A N 1
ATOM 910 C CA . GLN A 1 120 ? -16.583 3.318 15.932 1.00 77.75 120 GLN A CA 1
ATOM 911 C C . GLN A 1 120 ? -18.020 3.884 15.917 1.00 77.75 120 GLN A C 1
ATOM 913 O O . GLN A 1 120 ? -18.323 4.747 15.092 1.00 77.75 120 GLN A O 1
ATOM 918 N N . PRO A 1 121 ? -18.927 3.465 16.825 1.00 64.81 121 PRO A N 1
ATOM 919 C CA . PRO A 1 121 ? -20.283 4.003 16.864 1.00 64.81 121 PRO A CA 1
ATOM 920 C C . PRO A 1 121 ? -20.251 5.429 17.434 1.00 64.81 121 PRO A C 1
ATOM 922 O O . PRO A 1 121 ? -20.340 5.627 18.646 1.00 64.81 121 PRO A O 1
ATOM 925 N N . GLN A 1 122 ? -20.122 6.438 16.570 1.00 61.62 122 GLN A N 1
ATOM 926 C CA . GLN A 1 122 ? -20.029 7.844 16.986 1.00 61.62 122 GLN A CA 1
ATOM 927 C C . GLN A 1 122 ? -21.318 8.406 17.624 1.00 61.62 122 GLN A C 1
ATOM 929 O O . GLN A 1 122 ? -21.258 9.465 18.240 1.00 61.62 122 GLN A O 1
ATOM 934 N N . GLN A 1 123 ? -22.475 7.725 17.555 1.00 54.00 123 GLN A N 1
ATOM 935 C CA . GLN A 1 123 ? -23.756 8.307 18.012 1.00 54.00 123 GLN A CA 1
ATOM 936 C C . GLN A 1 123 ? -24.587 7.488 19.021 1.00 54.00 123 GLN A C 1
ATOM 938 O O . GLN A 1 123 ? -25.468 8.056 19.659 1.00 54.00 123 GLN A O 1
ATOM 943 N N . GLN A 1 124 ? -24.307 6.204 19.281 1.00 53.88 124 GLN A N 1
ATOM 944 C CA . GLN A 1 124 ? -25.124 5.410 20.231 1.00 53.88 124 GLN A CA 1
ATOM 945 C C . GLN A 1 124 ? -24.628 5.431 21.691 1.00 53.88 124 GLN A C 1
ATOM 947 O O . GLN A 1 124 ? -25.283 4.892 22.586 1.00 53.88 124 GLN A O 1
ATOM 952 N N . ARG A 1 125 ? -23.495 6.088 21.980 1.00 58.62 125 ARG A N 1
ATOM 953 C CA . ARG A 1 125 ? -22.865 6.050 23.312 1.00 58.62 125 ARG A CA 1
ATOM 954 C C . ARG A 1 125 ? -23.563 6.894 24.388 1.00 58.62 125 ARG A C 1
ATOM 956 O O . ARG A 1 125 ? -23.321 6.638 25.562 1.00 58.62 125 ARG A O 1
ATOM 963 N N . GLN A 1 126 ? -24.427 7.859 24.062 1.00 58.94 126 GLN A N 1
ATOM 964 C CA . GLN A 1 126 ? -25.018 8.724 25.100 1.00 58.94 126 GLN A CA 1
ATOM 965 C C . GLN A 1 126 ? -26.187 8.093 25.880 1.00 58.94 126 GLN A C 1
ATOM 967 O O . GLN A 1 126 ? -26.400 8.487 27.022 1.00 58.94 126 GLN A O 1
ATOM 972 N N . GLN A 1 127 ? -26.896 7.086 25.351 1.00 56.34 127 GLN A N 1
ATOM 973 C CA . GLN A 1 127 ? -28.105 6.555 26.015 1.00 56.34 127 GLN A CA 1
ATOM 974 C C . GLN A 1 127 ? -27.917 5.259 26.834 1.00 56.34 127 GLN A C 1
ATOM 976 O O . GLN A 1 127 ? -28.765 4.958 27.665 1.00 56.34 127 GLN A O 1
ATOM 981 N N . GLN A 1 128 ? -26.812 4.512 26.693 1.00 61.16 128 GLN A N 1
ATOM 982 C CA . GLN A 1 128 ? -26.604 3.221 27.401 1.00 61.16 128 GLN A CA 1
ATOM 983 C C . GLN A 1 128 ? -25.534 3.251 28.521 1.00 61.16 128 GLN A C 1
ATOM 985 O O . GLN A 1 128 ? -25.156 2.219 29.070 1.00 61.16 128 GLN A O 1
ATOM 990 N N . ARG A 1 129 ? -25.018 4.433 28.881 1.00 64.88 129 ARG A N 1
ATOM 991 C CA . ARG A 1 129 ? -23.718 4.616 29.566 1.00 64.88 129 ARG A CA 1
ATOM 992 C C . ARG A 1 129 ? -23.643 4.370 31.081 1.00 64.88 129 ARG A C 1
ATOM 994 O O . ARG A 1 129 ? -22.598 4.668 31.661 1.00 64.88 129 ARG A O 1
ATOM 1001 N N . GLN A 1 130 ? -24.684 3.875 31.749 1.00 61.59 130 GLN A N 1
ATOM 1002 C CA . GLN A 1 130 ? -24.643 3.747 33.219 1.00 61.59 130 GLN A CA 1
ATOM 1003 C C . GLN A 1 130 ? -24.459 2.325 33.767 1.00 61.59 130 GLN A C 1
ATOM 1005 O O . GLN A 1 130 ? -24.026 2.216 34.906 1.00 61.59 130 GLN A O 1
ATOM 1010 N N . GLN A 1 131 ? -24.685 1.25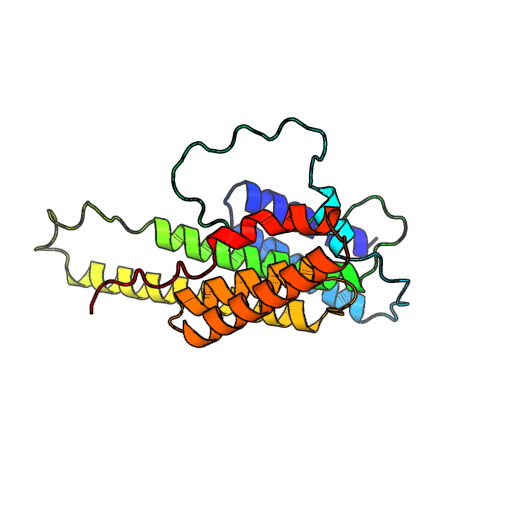3 32.996 1.00 60.97 131 GLN A N 1
ATOM 1011 C CA . GLN A 1 131 ? -24.608 -0.120 33.541 1.00 60.97 131 GLN A CA 1
ATOM 1012 C C . GLN A 1 131 ? -23.581 -1.059 32.887 1.00 60.97 131 GLN A C 1
ATOM 1014 O O . GLN A 1 131 ? -23.343 -2.129 33.427 1.00 60.97 131 GLN A O 1
ATOM 1019 N N . GLN A 1 132 ? -22.917 -0.669 31.795 1.00 68.88 132 GLN A N 1
ATOM 1020 C CA . GLN A 1 132 ? -21.919 -1.509 31.099 1.00 68.88 132 GLN A CA 1
ATOM 1021 C C . GLN A 1 132 ? -20.609 -0.750 30.842 1.00 68.88 132 GLN A C 1
ATOM 1023 O O . GLN A 1 132 ? -20.152 -0.669 29.708 1.00 68.88 132 GLN A O 1
ATOM 1028 N N . ARG A 1 133 ? -20.045 -0.088 31.861 1.00 73.38 133 ARG A N 1
ATOM 1029 C CA . ARG A 1 133 ? -18.832 0.730 31.665 1.00 73.38 133 ARG A CA 1
ATOM 1030 C C . ARG A 1 133 ? -17.553 -0.098 31.552 1.00 73.38 133 ARG A C 1
ATOM 1032 O O . ARG A 1 133 ? -16.789 0.149 30.636 1.00 73.38 133 ARG A O 1
ATOM 1039 N N . GLN A 1 134 ? -17.358 -1.086 32.424 1.00 73.00 134 GLN A N 1
ATOM 1040 C CA . GLN A 1 134 ? -16.077 -1.798 32.504 1.00 73.00 134 GLN A CA 1
ATOM 1041 C C . GLN A 1 134 ? -15.814 -2.698 31.289 1.00 73.00 134 GLN A C 1
ATOM 1043 O O . GLN A 1 134 ? -14.787 -2.530 30.644 1.00 73.00 134 GLN A O 1
ATOM 1048 N N . ASP A 1 135 ? -16.763 -3.558 30.904 1.00 75.94 135 ASP A N 1
ATOM 1049 C CA . ASP A 1 135 ? -16.568 -4.458 29.752 1.00 75.94 135 ASP A CA 1
ATOM 1050 C C . ASP A 1 135 ? -16.368 -3.686 28.433 1.00 75.94 135 ASP A C 1
ATOM 1052 O O . ASP A 1 135 ? -15.584 -4.083 27.579 1.00 75.94 135 ASP A O 1
ATOM 1056 N N . ARG A 1 136 ? -17.025 -2.525 28.281 1.00 76.38 136 ARG A N 1
ATOM 1057 C CA . ARG A 1 136 ? -16.883 -1.684 27.080 1.00 76.38 136 ARG A CA 1
ATOM 1058 C C . ARG A 1 136 ? -15.560 -0.932 27.018 1.00 76.38 136 ARG A C 1
ATOM 1060 O O . ARG A 1 136 ? -15.082 -0.674 25.922 1.00 76.38 136 ARG A O 1
ATOM 1067 N N . GLU A 1 137 ? -15.016 -0.517 28.160 1.00 80.88 137 GLU A N 1
ATOM 1068 C CA . GLU A 1 137 ? -13.725 0.178 28.203 1.00 80.88 137 GLU A CA 1
ATOM 1069 C C . GLU A 1 137 ? -12.601 -0.757 27.740 1.00 80.88 137 GLU A C 1
ATOM 1071 O O . GLU A 1 137 ? -11.772 -0.344 26.934 1.00 80.88 137 GLU A O 1
ATOM 1076 N N . GLN A 1 138 ? -12.644 -2.029 28.150 1.00 84.56 138 GLN A N 1
ATOM 1077 C CA . GLN A 1 138 ? -11.666 -3.030 27.730 1.00 84.56 138 GLN A CA 1
ATOM 1078 C C . GLN A 1 138 ? -11.773 -3.372 26.232 1.00 84.56 138 GLN A C 1
ATOM 1080 O O . GLN A 1 138 ? -10.764 -3.363 25.533 1.00 84.56 138 GLN A O 1
ATOM 1085 N N . ASP A 1 139 ? -12.988 -3.585 25.710 1.00 85.38 139 ASP A N 1
ATOM 1086 C CA . ASP A 1 139 ? -13.195 -3.851 24.276 1.00 85.38 139 ASP A CA 1
ATOM 1087 C C . ASP A 1 139 ? -12.731 -2.681 23.383 1.00 85.38 139 ASP A C 1
ATOM 1089 O O . ASP A 1 139 ? -12.294 -2.881 22.246 1.00 85.38 139 ASP A O 1
ATOM 1093 N N . GLU A 1 140 ? -12.865 -1.439 23.863 1.00 86.06 140 GLU A N 1
ATOM 1094 C CA . GLU A 1 140 ? -12.399 -0.249 23.144 1.00 86.06 140 GLU A CA 1
ATOM 1095 C C . GLU A 1 140 ? -10.866 -0.163 23.121 1.00 86.06 140 GLU A C 1
ATOM 1097 O O . GLU A 1 140 ? -10.302 0.113 22.060 1.00 86.06 140 GLU A O 1
ATOM 1102 N N . GLU A 1 141 ? -10.202 -0.452 24.243 1.00 89.81 141 GLU A N 1
ATOM 1103 C CA . GLU A 1 141 ? -8.737 -0.474 24.348 1.00 89.81 141 GLU A CA 1
ATOM 1104 C C . GLU A 1 141 ? -8.122 -1.562 23.454 1.00 89.81 141 GLU A C 1
ATOM 1106 O O . GLU A 1 141 ? -7.271 -1.258 22.615 1.00 89.81 141 GLU A O 1
ATOM 1111 N N . ASP A 1 142 ? -8.636 -2.795 23.524 1.00 92.00 142 ASP A N 1
ATOM 1112 C CA . ASP A 1 142 ? -8.174 -3.917 22.692 1.00 92.00 142 ASP A CA 1
ATOM 1113 C C . ASP A 1 142 ? -8.299 -3.605 21.188 1.00 92.00 142 ASP A C 1
ATOM 1115 O O . ASP A 1 142 ? -7.467 -3.997 20.357 1.00 92.00 142 ASP A O 1
ATOM 1119 N N . ARG A 1 143 ? -9.350 -2.869 20.811 1.00 91.19 143 ARG A N 1
ATOM 1120 C CA . ARG A 1 143 ? -9.580 -2.460 19.425 1.00 91.19 143 ARG A CA 1
ATOM 1121 C C . ARG A 1 143 ? -8.615 -1.370 18.975 1.00 91.19 143 ARG A C 1
ATOM 1123 O O . ARG A 1 143 ? -8.125 -1.431 17.843 1.00 91.19 143 ARG A O 1
ATOM 1130 N N . ASP A 1 144 ? -8.371 -0.370 19.811 1.00 92.69 144 ASP A N 1
ATOM 1131 C CA . ASP A 1 144 ? -7.439 0.712 19.496 1.00 92.69 144 ASP A CA 1
ATOM 1132 C C . ASP A 1 144 ? -6.001 0.172 19.382 1.00 92.69 144 AS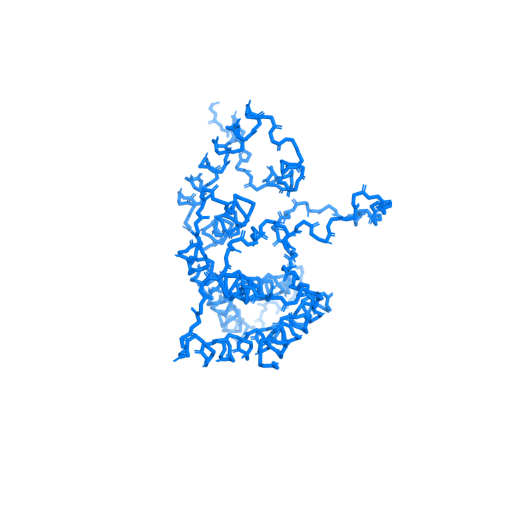P A C 1
ATOM 1134 O O . ASP A 1 144 ? -5.284 0.524 18.436 1.00 92.69 144 ASP A O 1
ATOM 1138 N N . ASP A 1 145 ? -5.629 -0.794 20.226 1.00 95.38 145 ASP A N 1
ATOM 1139 C CA . ASP A 1 145 ? -4.370 -1.539 20.132 1.00 95.38 145 ASP A CA 1
ATOM 1140 C C . ASP A 1 145 ? -4.258 -2.336 18.827 1.00 95.38 145 ASP A C 1
ATOM 1142 O O . ASP A 1 145 ? -3.219 -2.312 18.151 1.00 95.38 145 ASP A O 1
ATOM 1146 N N . LEU A 1 146 ? -5.338 -3.007 18.412 1.00 95.88 146 LEU A N 1
ATOM 1147 C CA . LEU A 1 146 ? -5.388 -3.711 17.131 1.00 95.88 146 LEU A CA 1
ATOM 1148 C C . LEU A 1 146 ? -5.191 -2.747 15.951 1.00 95.88 146 LEU A C 1
ATOM 1150 O O . LEU A 1 146 ? -4.391 -3.031 15.051 1.00 95.88 146 LEU A O 1
ATOM 1154 N N . ILE A 1 147 ? -5.888 -1.607 15.947 1.00 95.62 147 ILE A N 1
ATOM 1155 C CA . ILE A 1 147 ? -5.763 -0.574 14.907 1.00 95.62 147 ILE A CA 1
ATOM 1156 C C . ILE A 1 147 ? -4.323 -0.063 14.847 1.00 95.62 147 ILE A C 1
ATOM 1158 O O . ILE A 1 147 ? -3.733 -0.002 13.762 1.00 95.62 147 ILE A O 1
ATOM 1162 N N . TYR A 1 148 ? -3.737 0.259 16.000 1.00 96.12 148 TYR A N 1
ATOM 1163 C CA . TYR A 1 148 ? -2.357 0.718 16.095 1.00 96.12 148 TYR A CA 1
ATOM 1164 C C . TYR A 1 148 ? -1.376 -0.328 15.549 1.00 96.12 148 TYR A C 1
ATOM 1166 O O . TYR A 1 148 ? -0.518 -0.017 14.717 1.00 96.12 148 TYR A O 1
ATOM 1174 N N . MET A 1 149 ? -1.536 -1.595 15.936 1.00 97.88 149 MET A N 1
ATOM 1175 C CA . MET A 1 149 ? -0.689 -2.696 15.478 1.00 97.88 149 MET A CA 1
ATOM 1176 C C . MET A 1 149 ? -0.773 -2.893 13.955 1.00 97.88 149 MET A C 1
ATOM 1178 O O . MET A 1 149 ? 0.260 -3.045 13.291 1.00 97.88 149 MET A O 1
ATOM 1182 N N . LEU A 1 150 ? -1.974 -2.816 13.373 1.00 97.12 150 LEU A N 1
ATOM 1183 C CA . LEU A 1 150 ? -2.178 -2.889 11.923 1.00 97.12 150 LEU A CA 1
ATOM 1184 C C . LEU A 1 150 ? -1.509 -1.718 11.185 1.00 97.12 150 LEU A C 1
ATOM 1186 O O . LEU A 1 150 ? -0.810 -1.939 10.192 1.00 97.12 150 LEU A O 1
ATOM 1190 N N . GLN A 1 151 ? -1.654 -0.488 11.688 1.00 95.75 151 GLN A N 1
ATOM 1191 C CA . GLN A 1 151 ? -0.995 0.697 11.123 1.00 95.75 151 GLN A CA 1
ATOM 1192 C C . GLN A 1 151 ? 0.533 0.575 11.180 1.00 95.75 151 GLN A C 1
ATOM 1194 O O . GLN A 1 151 ? 1.227 0.871 10.204 1.00 95.75 151 GLN A O 1
ATOM 1199 N N . MET A 1 152 ? 1.070 0.078 12.292 1.00 97.19 152 MET A N 1
ATOM 1200 C CA . MET A 1 152 ? 2.507 -0.121 12.467 1.00 97.19 152 MET A CA 1
ATOM 1201 C C . MET A 1 152 ? 3.070 -1.178 11.513 1.00 97.19 152 MET A C 1
ATOM 1203 O O . MET A 1 152 ? 4.134 -0.955 10.927 1.00 97.19 152 MET A O 1
ATOM 1207 N N . LYS A 1 153 ? 2.348 -2.283 11.289 1.00 97.56 153 LYS A N 1
ATOM 1208 C CA . LYS A 1 153 ? 2.712 -3.287 10.276 1.00 97.56 153 LYS A CA 1
ATOM 1209 C C . LYS A 1 153 ? 2.691 -2.709 8.865 1.00 97.56 153 LYS A C 1
ATOM 1211 O O . LYS A 1 153 ? 3.667 -2.875 8.133 1.00 97.56 153 LYS A O 1
ATOM 1216 N N . ALA A 1 154 ? 1.631 -1.985 8.498 1.00 97.00 154 ALA A N 1
ATOM 1217 C CA . ALA A 1 154 ? 1.549 -1.312 7.203 1.00 97.00 154 ALA A CA 1
ATOM 1218 C C . ALA A 1 154 ? 2.744 -0.368 6.991 1.00 97.00 154 ALA A C 1
ATOM 1220 O O . ALA A 1 154 ? 3.414 -0.431 5.962 1.00 97.00 154 ALA A O 1
ATOM 1221 N N . ARG A 1 155 ? 3.088 0.437 8.006 1.00 96.44 155 ARG A N 1
ATOM 1222 C CA . ARG A 1 155 ? 4.243 1.345 7.967 1.00 96.44 155 ARG A CA 1
ATOM 1223 C C . ARG A 1 155 ? 5.565 0.613 7.738 1.00 96.44 155 ARG A C 1
ATOM 1225 O O . ARG A 1 155 ? 6.381 1.061 6.936 1.00 96.44 155 ARG A O 1
ATOM 1232 N N . GLN A 1 156 ? 5.802 -0.487 8.452 1.00 97.56 156 GLN A N 1
ATOM 1233 C CA . GLN A 1 156 ? 7.022 -1.287 8.293 1.00 97.56 156 GLN A CA 1
ATOM 1234 C C . GLN A 1 156 ? 7.134 -1.860 6.877 1.00 97.56 156 GLN A C 1
ATOM 1236 O O . GLN A 1 156 ? 8.200 -1.778 6.269 1.00 97.56 156 GLN A O 1
ATOM 1241 N N . LEU A 1 157 ? 6.031 -2.382 6.336 1.00 97.31 157 LEU A N 1
ATOM 1242 C CA . LEU A 1 157 ? 5.990 -2.931 4.984 1.00 97.31 157 LEU A CA 1
ATOM 1243 C C . LEU A 1 157 ? 6.199 -1.847 3.919 1.00 97.31 157 LEU A C 1
ATOM 1245 O O . LEU A 1 157 ? 6.991 -2.057 3.008 1.00 97.31 157 LEU A O 1
ATOM 1249 N N . TYR A 1 158 ? 5.597 -0.662 4.052 1.00 96.94 158 TYR A N 1
ATOM 1250 C CA . TYR A 1 158 ? 5.875 0.445 3.130 1.00 96.94 158 TYR A CA 1
ATOM 1251 C C . TYR A 1 158 ? 7.346 0.869 3.147 1.00 96.94 158 TYR A C 1
ATOM 1253 O O . TYR A 1 158 ? 7.944 1.056 2.091 1.00 96.94 158 TYR A O 1
ATOM 1261 N N . ARG A 1 159 ? 7.974 0.957 4.326 1.00 95.44 159 ARG A N 1
ATOM 1262 C CA . ARG A 1 159 ? 9.414 1.256 4.423 1.00 95.44 159 ARG A CA 1
ATOM 1263 C C . ARG A 1 159 ? 10.273 0.174 3.772 1.00 95.44 159 ARG A C 1
ATOM 1265 O O . ARG A 1 159 ? 11.263 0.498 3.121 1.00 95.44 159 ARG A O 1
ATOM 1272 N N . LEU A 1 160 ? 9.879 -1.091 3.910 1.00 94.56 160 LEU A N 1
ATOM 1273 C CA . LEU A 1 160 ? 10.548 -2.192 3.227 1.00 94.56 160 LEU A CA 1
ATOM 1274 C C . LEU A 1 160 ? 10.403 -2.055 1.704 1.00 94.56 160 LEU A C 1
ATOM 1276 O O . LEU A 1 160 ? 11.414 -2.065 1.010 1.00 94.56 160 LEU A O 1
ATOM 1280 N N . ALA A 1 161 ? 9.187 -1.827 1.198 1.00 93.50 161 ALA A N 1
ATOM 1281 C CA . ALA A 1 161 ? 8.927 -1.604 -0.226 1.00 93.50 161 ALA A CA 1
ATOM 1282 C C . ALA A 1 161 ? 9.757 -0.439 -0.792 1.00 93.50 161 ALA A C 1
ATOM 1284 O O . ALA A 1 161 ? 10.340 -0.553 -1.869 1.00 93.50 161 ALA A O 1
ATOM 1285 N N . HIS A 1 162 ? 9.875 0.655 -0.036 1.00 93.31 162 HIS A N 1
ATOM 1286 C CA . HIS A 1 162 ? 10.718 1.795 -0.388 1.00 93.31 162 HIS A CA 1
ATOM 1287 C C . HIS A 1 162 ? 12.200 1.407 -0.522 1.00 93.31 162 HIS A C 1
ATOM 1289 O O . HIS A 1 162 ? 12.865 1.830 -1.457 1.00 93.31 162 HIS A O 1
ATOM 1295 N N . SER A 1 163 ? 12.732 0.591 0.395 1.00 92.56 163 SER A N 1
ATOM 1296 C CA . SER A 1 163 ? 14.139 0.154 0.343 1.00 92.56 163 SER A CA 1
ATOM 1297 C C . SER A 1 163 ? 14.458 -0.852 -0.767 1.00 92.56 163 SER A C 1
ATOM 1299 O O . SER A 1 163 ? 15.629 -1.067 -1.064 1.00 92.56 163 SER A O 1
ATOM 1301 N N . THR A 1 164 ? 13.443 -1.480 -1.367 1.00 87.81 164 THR A N 1
ATOM 1302 C CA . THR A 1 164 ? 13.630 -2.523 -2.391 1.00 87.81 164 THR A CA 1
ATOM 1303 C C . THR A 1 164 ? 13.699 -1.995 -3.821 1.00 87.81 164 THR A C 1
ATOM 1305 O O . THR A 1 164 ? 13.874 -2.788 -4.740 1.00 87.81 164 THR A O 1
ATOM 1308 N N . VAL A 1 165 ? 13.542 -0.685 -4.031 1.00 87.94 165 VAL A N 1
ATOM 1309 C CA . VAL A 1 165 ? 13.418 -0.093 -5.369 1.00 87.94 165 VAL A CA 1
ATOM 1310 C C . VAL A 1 165 ? 14.374 1.072 -5.565 1.00 87.94 165 VAL A C 1
ATOM 1312 O O . VAL A 1 165 ? 14.633 1.847 -4.646 1.00 87.94 165 VAL A O 1
ATOM 1315 N N . ASP A 1 166 ? 14.847 1.235 -6.797 1.00 87.19 166 ASP A N 1
ATOM 1316 C CA . ASP A 1 166 ? 15.497 2.471 -7.216 1.00 87.19 166 ASP A CA 1
ATOM 1317 C C . ASP A 1 166 ? 14.441 3.580 -7.364 1.00 87.19 166 ASP A C 1
ATOM 1319 O O . ASP A 1 166 ? 13.515 3.486 -8.182 1.00 87.19 166 ASP A O 1
ATOM 1323 N N . THR A 1 167 ? 14.581 4.620 -6.541 1.00 84.88 167 THR A N 1
ATOM 1324 C CA . THR A 1 167 ? 13.650 5.756 -6.456 1.00 84.88 167 THR A CA 1
ATOM 1325 C C . THR A 1 167 ? 13.777 6.733 -7.625 1.00 84.88 167 THR A C 1
ATOM 1327 O O . THR A 1 167 ? 12.839 7.489 -7.893 1.00 84.88 167 THR A O 1
ATOM 1330 N N . GLU A 1 168 ? 14.902 6.724 -8.346 1.00 84.44 168 GLU A N 1
ATOM 1331 C CA . GLU A 1 168 ? 15.086 7.557 -9.536 1.00 84.44 168 GLU A CA 1
ATOM 1332 C C . GLU A 1 168 ? 14.358 6.963 -10.743 1.00 84.44 168 GLU A C 1
ATOM 1334 O O . GLU A 1 168 ? 13.810 7.703 -11.564 1.00 84.44 168 GLU A O 1
ATOM 1339 N N . VAL A 1 169 ? 14.289 5.631 -10.807 1.00 84.56 169 VAL A N 1
ATOM 1340 C CA . VAL A 1 169 ? 13.628 4.893 -11.888 1.00 84.56 169 VAL A CA 1
ATOM 1341 C C . VAL A 1 169 ? 12.114 4.805 -11.668 1.00 84.56 169 VAL A C 1
ATOM 1343 O O . VAL A 1 169 ? 11.348 5.049 -12.601 1.00 84.56 169 VAL A O 1
ATOM 1346 N N . ASN A 1 170 ? 11.670 4.494 -10.444 1.00 87.75 170 ASN A N 1
ATOM 1347 C CA . ASN A 1 170 ? 10.273 4.155 -10.124 1.00 87.75 170 ASN A CA 1
ATOM 1348 C C . ASN A 1 170 ? 9.584 5.266 -9.323 1.00 87.75 170 ASN A C 1
ATOM 1350 O O . ASN A 1 170 ? 9.253 5.123 -8.141 1.00 87.75 170 ASN A O 1
ATOM 1354 N N . VAL A 1 171 ? 9.428 6.418 -9.969 1.00 88.50 171 VAL A N 1
ATOM 1355 C CA . VAL A 1 171 ? 9.002 7.659 -9.319 1.00 88.50 171 VAL A CA 1
ATOM 1356 C C . VAL A 1 171 ? 7.570 7.566 -8.795 1.00 88.50 171 VAL A C 1
ATOM 1358 O O . VAL A 1 171 ? 7.317 8.036 -7.687 1.00 88.50 171 VAL A O 1
ATOM 1361 N N . LEU A 1 172 ? 6.635 6.979 -9.554 1.00 87.19 172 LEU A N 1
ATOM 1362 C CA . LEU A 1 172 ? 5.236 6.861 -9.116 1.00 87.19 172 LEU A CA 1
ATOM 1363 C C . LEU A 1 172 ? 5.115 5.925 -7.920 1.00 87.19 172 LEU A C 1
ATOM 1365 O O . LEU A 1 172 ? 4.438 6.255 -6.943 1.00 87.19 172 LEU A O 1
ATOM 1369 N N . PHE A 1 173 ? 5.804 4.787 -7.980 1.00 90.44 173 PHE A N 1
ATOM 1370 C CA . PHE A 1 173 ? 5.819 3.829 -6.883 1.00 90.44 173 PHE A CA 1
ATOM 1371 C C . PHE A 1 173 ? 6.362 4.462 -5.602 1.00 90.44 173 PHE A C 1
ATOM 1373 O O . PHE A 1 173 ? 5.720 4.405 -4.551 1.00 90.44 173 PHE A O 1
ATOM 1380 N N . HIS A 1 174 ? 7.507 5.139 -5.706 1.00 91.88 174 HIS A N 1
ATOM 1381 C CA . HIS A 1 174 ? 8.109 5.875 -4.598 1.00 91.88 174 HIS A CA 1
ATOM 1382 C C . HIS A 1 174 ? 7.145 6.906 -4.003 1.00 91.88 174 HIS A C 1
ATOM 1384 O O . HIS A 1 174 ? 6.934 6.950 -2.790 1.00 91.88 174 HIS A O 1
ATOM 1390 N N . PHE A 1 175 ? 6.493 7.689 -4.863 1.00 91.62 175 PHE A N 1
ATOM 1391 C CA . PHE A 1 175 ? 5.541 8.712 -4.445 1.00 91.62 175 PHE A CA 1
ATOM 1392 C C . PHE A 1 175 ? 4.388 8.120 -3.622 1.00 91.62 175 PHE A C 1
ATOM 1394 O O . PHE A 1 175 ? 4.052 8.622 -2.548 1.00 91.62 175 PHE A O 1
ATOM 1401 N N . VAL A 1 176 ? 3.813 7.016 -4.099 1.00 90.69 176 VAL A N 1
ATOM 1402 C CA . VAL A 1 176 ? 2.702 6.321 -3.442 1.00 90.69 176 VAL A CA 1
ATOM 1403 C C . VAL A 1 176 ? 3.115 5.727 -2.093 1.00 90.69 176 VAL A C 1
ATOM 1405 O O . VAL A 1 176 ? 2.397 5.888 -1.103 1.00 90.69 176 VAL A O 1
ATOM 1408 N N . VAL A 1 177 ? 4.287 5.093 -2.024 1.00 93.81 177 VAL A N 1
ATOM 1409 C CA . VAL A 1 177 ? 4.811 4.503 -0.785 1.00 93.81 177 VAL A CA 1
ATOM 1410 C C . VAL A 1 177 ? 5.057 5.572 0.281 1.00 93.81 177 VAL A C 1
ATOM 1412 O O . VAL A 1 177 ? 4.638 5.408 1.433 1.00 93.81 177 VAL A O 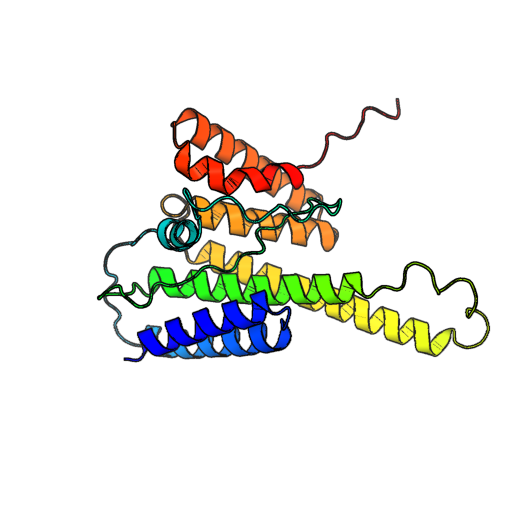1
ATOM 1415 N N . VAL A 1 178 ? 5.692 6.688 -0.087 1.00 94.69 178 VAL A N 1
ATOM 1416 C CA . VAL A 1 178 ? 5.952 7.794 0.846 1.00 94.69 178 VAL A CA 1
ATOM 1417 C C . VAL A 1 178 ? 4.646 8.465 1.272 1.00 94.69 178 VAL A C 1
ATOM 1419 O O . VAL A 1 178 ? 4.483 8.751 2.457 1.00 94.69 178 VAL A O 1
ATOM 1422 N N . ASN A 1 179 ? 3.683 8.653 0.362 1.00 92.75 179 ASN A N 1
ATOM 1423 C CA . ASN A 1 179 ? 2.388 9.249 0.698 1.00 92.75 179 ASN A CA 1
ATOM 1424 C C . ASN A 1 179 ? 1.636 8.405 1.735 1.00 92.75 179 ASN A C 1
ATOM 1426 O O . ASN A 1 179 ? 1.224 8.919 2.775 1.00 92.75 179 ASN A O 1
ATOM 1430 N N . ASN A 1 180 ? 1.499 7.099 1.491 1.00 93.12 180 ASN A N 1
ATOM 1431 C CA . ASN A 1 180 ? 0.787 6.210 2.409 1.00 93.12 180 ASN A CA 1
ATOM 1432 C C . ASN A 1 180 ? 1.515 6.101 3.764 1.00 93.12 180 ASN A C 1
ATOM 1434 O O . ASN A 1 180 ? 0.869 6.092 4.814 1.00 93.12 180 ASN A O 1
ATOM 1438 N N . THR A 1 181 ? 2.853 6.121 3.763 1.00 94.94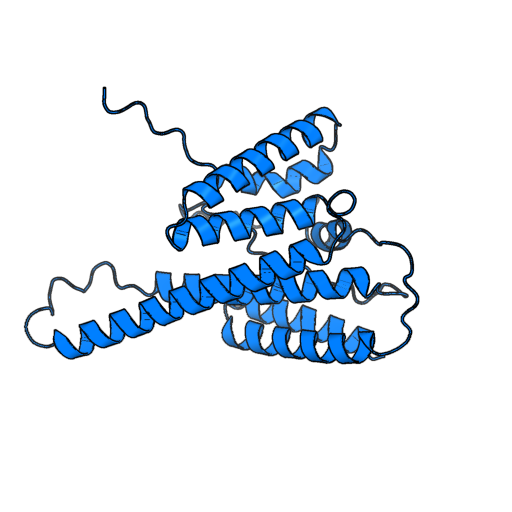 181 THR A N 1
ATOM 1439 C CA . THR A 1 181 ? 3.661 6.191 4.994 1.00 94.94 181 THR A CA 1
ATOM 1440 C C . THR A 1 181 ? 3.393 7.478 5.776 1.00 94.94 181 THR A C 1
ATOM 1442 O O . THR A 1 181 ? 3.159 7.417 6.982 1.00 94.94 181 THR A O 1
ATOM 1445 N N . ALA A 1 182 ? 3.366 8.632 5.104 1.00 93.69 182 ALA A N 1
ATOM 1446 C CA . ALA A 1 182 ? 3.121 9.931 5.728 1.00 93.69 182 ALA A CA 1
ATOM 1447 C C . ALA A 1 182 ? 1.723 10.020 6.356 1.00 93.69 182 ALA A C 1
ATOM 1449 O O . ALA A 1 182 ? 1.568 10.589 7.441 1.00 93.69 182 ALA A O 1
ATOM 1450 N N . VAL A 1 183 ? 0.711 9.437 5.706 1.00 91.94 183 VAL A N 1
ATOM 1451 C CA . VAL A 1 183 ? -0.652 9.340 6.253 1.00 91.94 183 VAL A CA 1
ATOM 1452 C C . VAL A 1 183 ? -0.670 8.497 7.527 1.00 91.94 183 VAL A C 1
ATOM 1454 O O . VAL A 1 183 ? -1.255 8.920 8.525 1.00 91.94 183 VAL A O 1
ATOM 1457 N N . ILE A 1 184 ? -0.004 7.338 7.528 1.00 94.06 184 ILE A N 1
ATOM 1458 C CA . ILE A 1 184 ? 0.101 6.504 8.730 1.00 94.06 184 ILE A CA 1
ATOM 1459 C C . ILE A 1 184 ? 0.836 7.252 9.842 1.00 94.06 184 ILE A C 1
ATOM 1461 O O . ILE A 1 184 ? 0.323 7.312 10.955 1.00 94.06 184 ILE A O 1
ATOM 1465 N N . ASP A 1 185 ? 1.986 7.870 9.552 1.00 94.94 185 ASP A N 1
ATOM 1466 C CA . ASP A 1 185 ? 2.762 8.615 10.550 1.00 94.94 185 ASP A CA 1
ATOM 1467 C C . ASP A 1 185 ? 1.939 9.744 11.187 1.00 94.94 185 ASP A C 1
ATOM 1469 O O . ASP A 1 185 ? 2.023 9.943 12.396 1.00 94.94 185 ASP A O 1
ATOM 1473 N N . ARG A 1 186 ? 1.063 10.419 10.431 1.00 92.88 186 ARG A N 1
ATOM 1474 C CA . ARG A 1 186 ? 0.117 11.391 11.004 1.00 92.88 186 ARG A CA 1
ATOM 1475 C C . ARG A 1 186 ? -0.842 10.736 12.001 1.00 92.88 186 ARG A C 1
ATOM 1477 O O . ARG A 1 186 ? -1.037 11.274 13.086 1.00 92.88 186 ARG A O 1
ATOM 1484 N N . ARG A 1 187 ? -1.431 9.592 11.635 1.00 91.25 187 ARG A N 1
ATOM 1485 C CA . ARG A 1 187 ? -2.428 8.875 12.452 1.00 91.25 187 ARG A CA 1
ATOM 1486 C C . ARG A 1 187 ? -1.843 8.289 13.733 1.00 91.25 187 ARG A C 1
ATOM 1488 O O . ARG A 1 187 ? -2.498 8.352 14.763 1.00 91.25 187 ARG A O 1
ATOM 1495 N N . VAL A 1 188 ? -0.605 7.799 13.693 1.00 93.25 188 VAL A N 1
ATOM 1496 C CA . VAL A 1 188 ? 0.089 7.266 14.880 1.00 93.25 188 VAL A CA 1
ATOM 1497 C C . VAL A 1 188 ? 0.753 8.356 15.739 1.00 93.25 188 VAL A C 1
ATOM 1499 O O . VAL A 1 188 ? 1.645 8.058 16.529 1.00 93.25 188 VAL A O 1
ATOM 1502 N N . GLY A 1 189 ? 0.378 9.629 15.565 1.00 93.25 189 GLY A N 1
ATOM 1503 C CA . GLY A 1 189 ? 0.861 10.727 16.408 1.00 93.25 189 GLY A CA 1
ATOM 1504 C C . GLY A 1 189 ? 2.255 11.262 16.062 1.00 93.25 189 GLY A C 1
ATOM 1505 O O . GLY A 1 189 ? 2.876 11.911 16.897 1.00 93.25 189 GLY A O 1
ATOM 1506 N N . ASN A 1 190 ? 2.746 11.053 14.834 1.00 95.44 190 ASN A N 1
ATOM 1507 C CA . ASN A 1 190 ? 4.023 11.588 14.332 1.00 95.44 190 ASN A CA 1
ATOM 1508 C C . ASN A 1 190 ? 3.824 12.663 13.235 1.00 95.44 190 ASN A C 1
ATOM 1510 O O . ASN A 1 190 ? 4.322 12.514 12.110 1.00 95.44 190 ASN A O 1
ATOM 1514 N N . PRO A 1 191 ? 3.131 13.786 13.520 1.00 93.94 191 PRO A N 1
ATOM 1515 C CA . PRO A 1 191 ? 2.797 14.792 12.509 1.00 93.94 191 PRO A CA 1
ATOM 1516 C C . PRO A 1 191 ? 4.029 15.490 11.917 1.00 93.94 191 PRO A C 1
ATOM 1518 O O . PRO A 1 191 ? 3.999 15.887 10.757 1.00 93.94 191 PRO A O 1
ATOM 1521 N N . ALA A 1 192 ? 5.130 15.609 12.665 1.00 94.75 192 ALA A N 1
ATOM 1522 C CA . ALA A 1 192 ? 6.363 16.218 12.162 1.00 94.75 192 ALA A CA 1
ATOM 1523 C C . ALA A 1 192 ? 6.977 15.411 11.002 1.00 94.75 192 ALA A C 1
ATOM 1525 O O . ALA A 1 192 ? 7.287 15.973 9.952 1.00 94.75 192 ALA A O 1
ATOM 1526 N N . VAL A 1 193 ? 7.090 14.086 11.163 1.00 95.25 193 VAL A N 1
ATOM 1527 C CA . VAL A 1 193 ? 7.611 13.167 10.130 1.00 95.25 193 VAL A CA 1
ATOM 1528 C C . VAL A 1 193 ? 6.675 13.125 8.925 1.00 95.25 193 VAL A C 1
ATOM 1530 O O . VAL A 1 193 ? 7.117 13.183 7.775 1.00 95.25 193 VAL A O 1
ATOM 1533 N N . SER A 1 194 ? 5.371 13.087 9.196 1.00 94.06 194 SER A N 1
ATOM 1534 C CA . SER A 1 194 ? 4.332 13.167 8.175 1.00 94.06 194 SER A CA 1
ATOM 1535 C C . SER A 1 194 ? 4.471 14.433 7.322 1.00 94.06 194 SER A C 1
ATOM 1537 O O . SER A 1 194 ? 4.579 14.354 6.099 1.00 94.06 194 SER A O 1
ATOM 1539 N N . ASN A 1 195 ? 4.569 15.604 7.957 1.00 93.00 195 ASN A N 1
ATOM 1540 C CA . ASN A 1 195 ? 4.701 16.881 7.260 1.00 93.00 195 ASN A CA 1
ATOM 1541 C C . ASN A 1 195 ? 6.005 16.970 6.460 1.00 93.00 195 ASN A C 1
ATOM 1543 O O . ASN A 1 195 ? 5.974 17.399 5.310 1.00 93.00 195 ASN A O 1
ATOM 1547 N N . ALA A 1 196 ? 7.132 16.512 7.015 1.00 94.88 196 ALA A N 1
ATOM 1548 C CA . ALA A 1 196 ? 8.397 16.444 6.281 1.00 94.88 196 ALA A CA 1
ATOM 1549 C C . ALA A 1 196 ? 8.275 15.592 5.004 1.00 94.88 196 ALA A C 1
ATOM 1551 O O . ALA A 1 196 ? 8.749 15.992 3.941 1.00 94.88 196 ALA A O 1
ATOM 1552 N N . SER A 1 197 ? 7.572 14.460 5.090 1.00 94.62 197 SER A N 1
ATOM 1553 C CA . SER A 1 197 ? 7.312 13.582 3.944 1.00 94.62 197 SER A CA 1
ATOM 1554 C C . SER A 1 197 ? 6.427 14.261 2.894 1.00 94.62 197 SER A C 1
ATOM 1556 O O . SER A 1 197 ? 6.719 14.194 1.702 1.00 94.62 197 SER A O 1
ATOM 1558 N N . PHE A 1 198 ? 5.387 14.983 3.318 1.00 93.94 198 PHE A N 1
ATOM 1559 C CA . PHE A 1 198 ? 4.531 15.751 2.411 1.00 93.94 198 PHE A CA 1
ATOM 1560 C C . PHE A 1 198 ? 5.276 16.895 1.712 1.00 93.94 198 PHE A C 1
ATOM 1562 O O . PHE A 1 198 ? 5.101 17.079 0.508 1.00 93.94 198 PHE A O 1
ATOM 1569 N N . TYR A 1 199 ? 6.152 17.620 2.414 1.00 93.31 199 TYR A N 1
ATOM 1570 C CA . TYR A 1 199 ? 6.998 18.649 1.797 1.00 93.31 199 TYR A CA 1
ATOM 1571 C C . TYR A 1 199 ? 7.979 18.061 0.784 1.00 93.31 199 TYR A C 1
ATOM 1573 O O . TYR A 1 199 ? 8.164 18.623 -0.295 1.00 93.31 199 TYR A O 1
ATOM 1581 N N . TYR A 1 200 ? 8.572 16.910 1.100 1.00 94.44 200 TYR A N 1
ATOM 1582 C CA . TYR A 1 200 ? 9.428 16.187 0.167 1.00 94.44 200 TYR A CA 1
ATOM 1583 C C . TYR A 1 200 ? 8.670 15.800 -1.114 1.00 94.44 200 TYR A C 1
ATOM 1585 O O . TYR A 1 200 ? 9.141 16.069 -2.221 1.00 94.44 200 TYR A O 1
ATOM 1593 N N . LEU A 1 201 ? 7.469 15.231 -0.974 1.00 93.06 201 LEU A N 1
ATOM 1594 C CA . LEU A 1 201 ? 6.628 14.848 -2.108 1.00 93.06 201 LEU A CA 1
ATOM 1595 C C . LEU A 1 201 ? 6.182 16.049 -2.941 1.00 93.06 201 LEU A C 1
ATOM 1597 O O . LEU A 1 201 ? 6.239 15.990 -4.167 1.00 93.06 201 LEU A O 1
ATOM 1601 N N . MET A 1 202 ? 5.827 17.160 -2.295 1.00 93.25 202 MET A N 1
ATOM 1602 C CA . MET A 1 202 ? 5.531 18.427 -2.964 1.00 93.25 202 MET A CA 1
ATOM 1603 C C . MET A 1 202 ? 6.714 18.907 -3.811 1.00 93.25 202 MET A C 1
ATOM 1605 O O . MET A 1 202 ? 6.560 19.194 -4.997 1.00 93.25 202 MET A O 1
ATOM 1609 N N . ALA A 1 203 ? 7.910 18.975 -3.219 1.00 93.38 203 ALA A N 1
ATOM 1610 C CA . ALA A 1 203 ? 9.108 19.409 -3.927 1.00 93.38 203 ALA A CA 1
ATOM 1611 C C . ALA A 1 203 ? 9.400 18.498 -5.128 1.00 93.38 203 ALA A C 1
ATOM 1613 O O . ALA A 1 203 ? 9.683 18.982 -6.225 1.00 93.38 203 ALA A O 1
ATOM 1614 N N . ARG A 1 204 ? 9.263 17.177 -4.948 1.00 91.88 204 ARG A N 1
ATOM 1615 C CA . ARG A 1 204 ? 9.438 16.211 -6.035 1.00 91.88 204 ARG A CA 1
ATOM 1616 C C . ARG A 1 204 ? 8.400 16.413 -7.135 1.00 91.88 204 ARG A C 1
ATOM 1618 O O . ARG A 1 204 ? 8.783 16.447 -8.297 1.00 91.88 204 ARG A O 1
ATOM 1625 N N . PHE A 1 205 ? 7.129 16.603 -6.788 1.00 91.06 205 PHE A N 1
ATOM 1626 C CA . PHE A 1 205 ? 6.058 16.869 -7.747 1.00 91.06 205 PHE A CA 1
ATOM 1627 C C . PHE A 1 205 ? 6.371 18.092 -8.622 1.00 91.06 205 PHE A C 1
ATOM 1629 O O . PHE A 1 205 ? 6.297 18.007 -9.847 1.00 91.06 205 PHE A O 1
ATOM 1636 N N . LEU A 1 206 ? 6.783 19.209 -8.011 1.00 91.94 206 LEU A N 1
ATOM 1637 C CA . LEU A 1 206 ? 7.121 20.440 -8.735 1.00 91.94 206 LEU A CA 1
ATOM 1638 C C . LEU A 1 206 ? 8.289 20.237 -9.712 1.00 91.94 206 LEU A C 1
ATOM 1640 O O . LEU A 1 206 ? 8.262 20.759 -10.826 1.00 91.94 206 LEU A O 1
ATOM 1644 N N . ILE A 1 207 ? 9.289 19.435 -9.331 1.00 91.81 207 ILE A N 1
ATOM 1645 C CA . ILE A 1 207 ? 10.399 19.064 -10.222 1.00 91.81 207 ILE A CA 1
ATOM 1646 C C . ILE A 1 207 ? 9.885 18.259 -11.422 1.00 91.81 207 ILE A C 1
ATOM 1648 O O . ILE A 1 207 ? 10.238 18.577 -12.558 1.00 91.81 207 ILE A O 1
ATOM 1652 N N . LEU A 1 208 ? 9.028 17.255 -11.198 1.00 89.25 208 LEU A N 1
ATOM 1653 C CA . LEU A 1 208 ? 8.448 16.451 -12.285 1.00 89.25 208 LEU A CA 1
ATOM 1654 C C . LEU A 1 208 ? 7.628 17.322 -13.247 1.00 89.25 208 LEU A C 1
ATOM 1656 O O . LEU A 1 208 ? 7.683 17.123 -14.463 1.00 89.25 208 LEU A O 1
ATOM 1660 N N . GLN A 1 209 ? 6.896 18.302 -12.709 1.00 89.50 209 GLN A N 1
ATOM 1661 C CA . GLN A 1 209 ? 6.110 19.250 -13.496 1.00 89.50 209 GLN A CA 1
ATOM 1662 C C . GLN A 1 209 ? 7.007 20.132 -14.361 1.00 89.50 209 GLN A C 1
ATOM 1664 O O . GLN A 1 209 ? 6.746 20.293 -15.552 1.00 89.50 209 GLN A O 1
ATOM 1669 N N . HIS A 1 210 ? 8.100 20.646 -13.796 1.00 92.69 210 HIS A N 1
ATOM 1670 C CA . HIS A 1 210 ? 9.075 21.439 -14.540 1.00 92.69 210 HIS A CA 1
ATOM 1671 C C . HIS A 1 210 ? 9.759 20.636 -15.658 1.00 92.69 210 HIS A C 1
ATOM 1673 O O . HIS A 1 210 ? 10.037 21.173 -16.726 1.00 92.69 210 HIS A O 1
ATOM 1679 N N . GLN A 1 211 ? 9.975 19.336 -15.445 1.00 92.31 211 GLN A N 1
ATOM 1680 C CA . GLN A 1 211 ? 10.531 18.415 -16.442 1.00 92.31 211 GLN A CA 1
ATOM 1681 C C . GLN A 1 211 ? 9.529 18.002 -17.537 1.00 92.31 211 GLN A C 1
ATOM 1683 O O . GLN A 1 211 ? 9.893 17.257 -18.443 1.00 92.31 211 GLN A O 1
ATOM 1688 N N . GLY A 1 212 ? 8.271 18.455 -17.473 1.00 90.19 212 GLY A N 1
ATOM 1689 C CA . GLY A 1 212 ? 7.252 18.143 -18.476 1.00 90.19 212 GLY A CA 1
ATOM 1690 C C . GLY A 1 212 ? 6.696 16.717 -18.399 1.00 90.19 212 GLY A C 1
ATOM 1691 O O . GLY A 1 212 ? 6.094 16.248 -19.365 1.00 90.19 212 GLY A O 1
ATOM 1692 N N . MET A 1 213 ? 6.843 16.018 -17.265 1.00 86.44 213 MET A N 1
ATOM 1693 C CA . MET A 1 213 ? 6.330 14.650 -17.068 1.00 86.44 213 MET A CA 1
ATOM 1694 C C . MET A 1 213 ? 4.819 14.608 -16.769 1.00 86.44 213 MET A C 1
ATOM 1696 O O . MET A 1 213 ? 4.362 13.971 -15.818 1.00 86.44 213 MET A O 1
ATOM 1700 N N . ASN A 1 214 ? 4.027 15.283 -17.605 1.00 81.38 214 ASN A N 1
ATOM 1701 C CA . ASN A 1 214 ? 2.594 15.513 -17.400 1.00 81.38 214 ASN A CA 1
ATOM 1702 C C . ASN A 1 214 ? 1.771 14.219 -17.291 1.00 81.38 214 ASN A C 1
ATOM 1704 O O . ASN A 1 214 ? 0.825 14.167 -16.510 1.00 81.38 214 ASN A O 1
ATOM 1708 N N . GLU A 1 215 ? 2.123 13.166 -18.035 1.00 78.94 215 GLU A N 1
ATOM 1709 C CA . GLU A 1 215 ? 1.402 11.886 -17.978 1.00 78.94 215 GLU A CA 1
ATOM 1710 C C . GLU A 1 215 ? 1.535 11.220 -16.607 1.00 78.94 215 GLU A C 1
ATOM 1712 O O . GLU A 1 215 ? 0.533 10.840 -16.012 1.00 78.94 215 GLU A O 1
ATOM 1717 N N . ARG A 1 216 ? 2.754 11.166 -16.056 1.00 76.94 216 ARG A N 1
ATOM 1718 C CA . ARG A 1 216 ? 3.017 10.607 -14.720 1.00 76.94 216 ARG A CA 1
ATOM 1719 C C . ARG A 1 216 ? 2.302 11.409 -13.633 1.00 76.94 216 ARG A C 1
ATOM 1721 O O . ARG A 1 216 ? 1.715 10.837 -12.721 1.00 76.94 216 ARG A O 1
ATOM 1728 N N . ILE A 1 217 ? 2.308 12.732 -13.766 1.00 79.25 217 ILE A N 1
ATOM 1729 C CA . ILE A 1 217 ? 1.702 13.664 -12.810 1.00 79.25 217 ILE A CA 1
ATOM 1730 C C . ILE A 1 217 ? 0.196 13.453 -12.643 1.00 79.25 217 ILE A C 1
ATOM 1732 O O . ILE A 1 217 ? -0.290 13.541 -11.518 1.00 79.25 217 ILE A O 1
ATOM 1736 N N . ARG A 1 218 ? -0.536 13.116 -13.713 1.00 77.75 218 ARG A N 1
ATOM 1737 C CA . ARG A 1 218 ? -1.989 12.870 -13.636 1.00 77.75 218 ARG A CA 1
ATOM 1738 C C . ARG A 1 218 ? -2.349 11.775 -12.631 1.00 77.75 218 ARG A C 1
ATOM 1740 O O . ARG A 1 218 ? -3.354 11.869 -11.939 1.00 77.75 218 ARG A O 1
ATOM 1747 N N . HIS A 1 219 ? -1.496 10.761 -12.487 1.00 75.31 219 HIS A N 1
ATOM 1748 C CA . HIS A 1 219 ? -1.702 9.678 -11.518 1.00 75.31 219 HIS A CA 1
ATOM 1749 C C . HIS A 1 219 ? -1.425 10.096 -10.069 1.00 75.31 219 HIS A C 1
ATOM 1751 O O . HIS A 1 219 ? -1.775 9.366 -9.144 1.00 75.31 219 HIS A O 1
ATOM 1757 N N . LEU A 1 220 ? -0.813 11.265 -9.870 1.00 78.50 220 LEU A N 1
ATOM 1758 C CA . LEU A 1 220 ? -0.472 11.829 -8.569 1.00 78.50 220 LEU A CA 1
ATOM 1759 C C . LEU A 1 220 ? -1.436 12.942 -8.137 1.00 78.50 220 LEU A C 1
ATOM 1761 O O . LEU A 1 220 ? -1.275 13.474 -7.048 1.00 78.50 220 LEU A O 1
ATOM 1765 N N . GLU A 1 221 ? -2.453 13.299 -8.927 1.00 71.50 221 GLU A N 1
ATOM 1766 C CA . GLU A 1 221 ? -3.395 14.378 -8.576 1.00 71.50 221 GLU A CA 1
ATOM 1767 C C . GLU A 1 221 ? -4.167 14.094 -7.274 1.00 71.50 221 GLU A C 1
ATOM 1769 O O . GLU A 1 221 ? -4.463 15.005 -6.504 1.00 71.50 221 GLU A O 1
ATOM 1774 N N . GLY A 1 222 ? -4.407 12.822 -6.946 1.00 68.75 222 GLY A N 1
ATOM 1775 C CA . GLY A 1 222 ? -4.999 12.427 -5.662 1.00 68.75 222 GLY A CA 1
ATOM 1776 C C . GLY A 1 222 ? -4.112 12.702 -4.438 1.00 68.75 222 GLY A C 1
ATOM 1777 O O . GLY A 1 222 ? -4.551 12.518 -3.313 1.00 68.75 222 GLY A O 1
ATOM 1778 N N . PHE A 1 223 ? -2.866 13.140 -4.612 1.00 79.56 223 PHE A N 1
ATOM 1779 C CA . PHE A 1 223 ? -1.974 13.498 -3.510 1.00 79.56 223 PHE A CA 1
ATOM 1780 C C . PHE A 1 223 ? -2.388 14.782 -2.788 1.00 79.56 223 PHE A C 1
ATOM 1782 O O . PHE A 1 223 ? -2.213 14.889 -1.574 1.00 79.56 223 PHE A O 1
ATOM 1789 N N . TRP A 1 224 ? -2.921 15.758 -3.530 1.00 79.81 224 TRP A N 1
ATOM 1790 C CA . TRP A 1 224 ? -3.122 17.124 -3.038 1.00 79.81 224 TRP A CA 1
ATOM 1791 C C . TRP A 1 224 ? -4.030 17.198 -1.809 1.00 79.81 224 TRP A C 1
ATOM 1793 O O . TRP A 1 224 ? -3.827 18.043 -0.944 1.00 79.81 224 TRP A O 1
ATOM 1803 N N . VAL A 1 225 ? -4.976 16.269 -1.692 1.00 78.19 225 VAL A N 1
ATOM 1804 C CA . VAL A 1 225 ? -5.897 16.157 -0.551 1.00 78.19 225 VAL A CA 1
ATOM 1805 C C . VAL A 1 225 ? -5.219 15.757 0.763 1.00 78.19 225 VAL A C 1
ATOM 1807 O O . VAL A 1 225 ? -5.775 15.997 1.829 1.00 78.19 225 VAL A O 1
ATOM 1810 N N . ASN A 1 226 ? -4.017 15.173 0.721 1.00 76.81 226 ASN A N 1
ATOM 1811 C CA . ASN A 1 226 ? -3.298 14.742 1.926 1.00 76.81 226 ASN A CA 1
ATOM 1812 C C . ASN A 1 226 ? -2.386 15.833 2.506 1.00 76.81 226 ASN A C 1
ATOM 1814 O O . ASN A 1 226 ? -1.895 15.713 3.641 1.00 76.81 226 ASN A O 1
ATOM 1818 N N . LEU A 1 227 ? -2.152 16.896 1.737 1.00 82.69 227 LEU A N 1
ATOM 1819 C CA . LEU A 1 227 ? -1.326 18.004 2.171 1.00 82.69 227 LEU A CA 1
ATOM 1820 C C . LEU A 1 227 ? -1.952 18.692 3.379 1.00 82.69 227 LEU A C 1
ATOM 1822 O O . LEU A 1 227 ? -3.175 18.817 3.454 1.00 82.69 227 LEU A O 1
ATOM 1826 N N . PRO A 1 228 ? -1.131 19.145 4.339 1.00 76.81 228 PRO A N 1
ATOM 1827 C CA . PRO A 1 228 ? -1.645 19.986 5.402 1.00 76.81 228 PRO A CA 1
ATOM 1828 C C . PRO A 1 228 ? -2.285 21.219 4.757 1.00 76.81 228 PRO A C 1
ATOM 1830 O O . PRO A 1 228 ? -1.601 21.999 4.093 1.00 76.81 228 PRO A O 1
ATOM 1833 N N . THR A 1 229 ? -3.596 21.393 4.934 1.00 77.56 229 THR A N 1
ATOM 1834 C CA . THR A 1 229 ? -4.229 22.688 4.696 1.00 77.56 229 THR A CA 1
ATOM 1835 C C . THR A 1 229 ? -3.478 23.672 5.570 1.00 77.56 229 THR A C 1
ATOM 1837 O O . THR A 1 229 ? -3.392 23.436 6.780 1.00 77.56 229 THR A O 1
ATOM 1840 N N . SER A 1 230 ? -2.872 24.702 4.966 1.00 67.62 230 SER A N 1
ATOM 1841 C CA . SER A 1 230 ? -2.172 25.748 5.713 1.00 67.62 230 SER A CA 1
ATOM 1842 C C . SER A 1 230 ? -3.004 26.087 6.943 1.00 67.62 230 SER A C 1
ATOM 1844 O O . SER A 1 230 ? -4.215 26.268 6.769 1.00 67.62 230 SER A O 1
ATOM 1846 N N . PRO A 1 231 ? -2.415 26.098 8.158 1.00 60.91 231 PRO A N 1
ATOM 1847 C CA . PRO A 1 231 ? -3.166 26.459 9.348 1.00 60.91 231 PRO A CA 1
ATOM 1848 C C . PRO A 1 231 ? -3.867 27.764 9.007 1.00 60.91 231 PRO A C 1
ATOM 1850 O O . PRO A 1 231 ? -3.199 28.729 8.620 1.00 60.91 231 PRO A O 1
ATOM 1853 N N . SER A 1 232 ? -5.207 27.748 8.991 1.00 52.31 232 SER A N 1
ATOM 1854 C CA . SER A 1 232 ? -5.958 28.968 8.728 1.00 52.31 232 SER A CA 1
ATOM 1855 C C . SER A 1 232 ? -5.383 29.997 9.681 1.00 52.31 232 SER A C 1
ATOM 1857 O O . SER A 1 232 ? -5.173 29.653 10.842 1.00 52.31 232 SER A O 1
ATOM 1859 N N . ALA A 1 233 ? -5.059 31.189 9.193 1.00 48.41 233 ALA A N 1
ATOM 1860 C CA . ALA A 1 233 ? -4.507 32.279 9.988 1.00 48.41 233 ALA A CA 1
ATOM 1861 C C . ALA A 1 233 ? -5.548 32.805 11.007 1.00 48.41 233 ALA A C 1
ATOM 1863 O O . ALA A 1 233 ? -5.982 33.948 10.951 1.00 48.41 233 ALA A O 1
ATOM 1864 N N . ALA A 1 234 ? -5.985 31.920 11.892 1.00 49.78 234 ALA A N 1
ATOM 1865 C CA . ALA A 1 234 ? -6.841 32.065 13.045 1.00 49.78 234 ALA A CA 1
ATOM 1866 C C . ALA A 1 234 ? -6.076 31.268 14.111 1.00 49.78 234 ALA A C 1
ATOM 1868 O O . ALA A 1 234 ? -5.932 30.059 13.991 1.00 49.78 234 ALA A O 1
ATOM 1869 N N . GLU A 1 235 ? -5.412 31.865 15.085 1.00 48.66 235 GLU A N 1
ATOM 1870 C CA . GLU A 1 235 ? -5.766 33.054 15.842 1.00 48.66 235 GLU A CA 1
ATOM 1871 C C . GLU A 1 235 ? -4.503 33.907 16.042 1.00 48.66 235 GLU A C 1
ATOM 1873 O O . GLU A 1 235 ? -3.463 33.429 16.501 1.00 48.66 235 GLU A O 1
ATOM 1878 N N . SER A 1 236 ? -4.571 35.177 15.659 1.00 41.12 236 SER A N 1
ATOM 1879 C CA . SER A 1 236 ? -3.671 36.239 16.116 1.00 41.12 236 SER A CA 1
ATOM 1880 C C . SER A 1 236 ? -4.522 37.447 16.455 1.00 41.12 236 SER A C 1
ATOM 1882 O O . SER A 1 236 ? -5.468 37.708 15.677 1.00 41.12 236 SER A O 1
#

Mean predicted aligned error: 8.15 Å

pLDDT: mean 80.83, std 17.04, range [39.66, 97.88]

Organism: NCBI:txid2856